Protein AF-A0A0L8AI18-F1 (afdb_monomer_lite)

Sequence (220 aa):
MKNKFSEPILQIDSVVNRNFTTLNSATKTYSNRCHHLKTTIIHTTKKLEKQIKKIICTEDISDDSLLGKWNAALFHVHLKKCWLVSNGLTKYNVILTDINANNVNDIDIIFKSTFYNQLIYDGIILDSKKAEEIIGDLIFRPTDNDRSTTAFQNQRIQDFEWWKYDFDSLKEMPIREINNRMNTTPIHIGKSKKMSDYTTSVEEMKKTVFISNLSDHHYT

Structure (mmCIF, N/CA/C/O backbone):
data_AF-A0A0L8AI18-F1
#
_entry.id   AF-A0A0L8AI18-F1
#
loop_
_atom_site.group_PDB
_atom_site.id
_atom_site.type_symbol
_atom_site.label_atom_id
_atom_site.label_alt_id
_atom_site.label_comp_id
_atom_site.label_asym_id
_atom_site.label_entity_id
_atom_site.label_seq_id
_atom_site.pdbx_PDB_ins_code
_atom_site.Cartn_x
_atom_site.Cartn_y
_atom_site.Cartn_z
_atom_site.occupancy
_atom_site.B_iso_or_equiv
_atom_site.auth_seq_id
_atom_site.auth_comp_id
_atom_site.auth_asym_id
_atom_site.auth_atom_id
_atom_site.pdbx_PDB_model_num
ATOM 1 N N . MET A 1 1 ? -14.038 -5.249 -27.792 1.00 36.53 1 MET A N 1
ATOM 2 C CA . MET A 1 1 ? -13.281 -6.506 -27.986 1.00 36.53 1 MET A CA 1
ATOM 3 C C . MET A 1 1 ? -13.254 -7.237 -26.655 1.00 36.53 1 MET A C 1
ATOM 5 O O . MET A 1 1 ? -12.730 -6.688 -25.699 1.00 36.53 1 MET A O 1
ATOM 9 N N . LYS A 1 2 ? -13.906 -8.401 -26.554 1.00 36.25 2 LYS A N 1
ATOM 10 C CA . LYS A 1 2 ? -13.928 -9.207 -25.325 1.00 36.25 2 LYS A CA 1
ATOM 11 C C . LYS A 1 2 ? -12.629 -10.011 -25.263 1.00 36.25 2 LYS A C 1
ATOM 13 O O . LYS A 1 2 ? -12.490 -10.968 -26.019 1.00 36.25 2 LYS A O 1
ATOM 18 N N . ASN A 1 3 ? -11.688 -9.614 -24.410 1.00 36.66 3 ASN A N 1
ATOM 19 C CA . ASN A 1 3 ? -10.513 -10.435 -24.133 1.00 36.66 3 ASN A CA 1
ATOM 20 C C . ASN A 1 3 ? -10.938 -11.618 -23.257 1.00 36.66 3 ASN A C 1
ATOM 22 O O . ASN A 1 3 ? -11.211 -11.470 -22.070 1.00 36.66 3 ASN A O 1
ATOM 26 N N . LYS A 1 4 ? -11.030 -12.796 -23.882 1.00 43.50 4 LYS A N 1
ATOM 27 C CA . LYS A 1 4 ? -11.000 -14.088 -23.198 1.00 43.50 4 LYS A CA 1
ATOM 28 C C . LYS A 1 4 ? -9.553 -14.344 -22.783 1.00 43.50 4 LYS A C 1
ATOM 30 O O . LYS A 1 4 ? -8.751 -14.725 -23.627 1.00 43.50 4 LYS A O 1
ATOM 35 N N . PHE A 1 5 ? -9.242 -14.175 -21.505 1.00 43.78 5 PHE A N 1
ATOM 36 C CA . PHE A 1 5 ? -8.105 -14.857 -20.897 1.00 43.78 5 PHE A CA 1
ATOM 37 C C . PHE A 1 5 ? -8.662 -15.897 -19.931 1.00 43.78 5 PHE A C 1
ATOM 39 O O . PHE A 1 5 ? -9.250 -15.576 -18.902 1.00 43.78 5 PHE A O 1
ATOM 46 N N . SER A 1 6 ? -8.562 -17.152 -20.351 1.00 43.00 6 SER A N 1
ATOM 47 C CA . SER A 1 6 ? -8.873 -18.340 -19.567 1.00 43.00 6 SER A CA 1
ATOM 48 C C . SER A 1 6 ? -7.575 -18.997 -19.094 1.00 43.00 6 SER A C 1
ATOM 50 O O . SER A 1 6 ? -6.630 -19.072 -19.875 1.00 43.00 6 SER A O 1
ATOM 52 N N . GLU A 1 7 ? -7.638 -19.537 -17.867 1.00 41.91 7 GLU A N 1
ATOM 53 C CA . GLU A 1 7 ? -6.698 -20.420 -17.130 1.00 41.91 7 GLU A CA 1
ATOM 54 C C . GLU A 1 7 ? -5.791 -19.753 -16.060 1.00 41.91 7 GLU A C 1
ATOM 56 O O . GLU A 1 7 ? -5.585 -18.544 -16.080 1.00 41.91 7 GLU A O 1
ATOM 61 N N . PRO A 1 8 ? -5.322 -20.484 -15.022 1.00 40.44 8 PRO A N 1
ATOM 62 C CA . PRO A 1 8 ? -6.089 -20.889 -13.845 1.00 40.44 8 PRO A CA 1
ATOM 63 C C . PRO A 1 8 ? -5.426 -20.342 -12.558 1.00 40.44 8 PRO A C 1
ATOM 65 O O . PRO A 1 8 ? -4.602 -21.000 -11.931 1.00 40.44 8 PRO A O 1
ATOM 68 N N . ILE A 1 9 ? -5.787 -19.127 -12.134 1.00 44.69 9 ILE A N 1
ATOM 69 C CA . ILE A 1 9 ? -5.138 -18.439 -10.991 1.00 44.69 9 ILE A CA 1
ATOM 70 C C . ILE A 1 9 ? -5.723 -18.868 -9.624 1.00 44.69 9 ILE A C 1
ATOM 72 O O . ILE A 1 9 ? -5.076 -18.751 -8.585 1.00 44.69 9 ILE A O 1
ATOM 76 N N . LEU A 1 10 ? -6.920 -19.464 -9.613 1.00 38.94 10 LEU A N 1
ATOM 77 C CA . LEU A 1 10 ? -7.672 -19.763 -8.385 1.00 38.94 10 LEU A CA 1
ATOM 78 C C . LEU A 1 10 ? -7.038 -20.832 -7.475 1.00 38.94 10 LEU A C 1
ATOM 80 O O . LEU A 1 10 ? -7.350 -20.873 -6.285 1.00 38.94 10 LEU A O 1
ATOM 84 N N . GLN A 1 11 ? -6.157 -21.702 -7.984 1.00 33.50 11 GLN A N 1
ATOM 85 C CA . GLN A 1 11 ? -5.545 -22.742 -7.145 1.00 33.50 11 GLN A CA 1
ATOM 86 C C . GLN A 1 11 ? -4.373 -22.222 -6.301 1.00 33.50 11 GLN A C 1
ATOM 88 O O . GLN A 1 11 ? -4.264 -22.619 -5.138 1.00 33.50 11 GLN A O 1
ATOM 93 N N . ILE A 1 12 ? -3.564 -21.292 -6.824 1.00 42.62 12 ILE A N 1
ATOM 94 C CA . ILE A 1 12 ? -2.377 -20.752 -6.134 1.00 42.62 12 ILE A CA 1
ATOM 95 C C . ILE A 1 12 ? -2.798 -19.925 -4.909 1.00 42.62 12 ILE A C 1
ATOM 97 O O . ILE A 1 12 ? -2.259 -20.118 -3.817 1.00 42.62 12 ILE A O 1
ATOM 101 N N . ASP A 1 13 ? -3.849 -19.111 -5.050 1.00 43.66 13 ASP A N 1
ATOM 102 C CA . ASP A 1 13 ? -4.387 -18.266 -3.974 1.00 43.66 13 ASP A CA 1
ATOM 103 C C . ASP A 1 13 ? -4.851 -19.081 -2.754 1.00 43.66 13 ASP A C 1
ATOM 105 O O . ASP A 1 13 ? -4.705 -18.650 -1.610 1.00 43.66 13 ASP A O 1
ATOM 109 N N . SER A 1 14 ? -5.363 -20.297 -2.974 1.00 43.38 14 SER A N 1
ATOM 110 C CA . SER A 1 14 ? -5.839 -21.164 -1.890 1.00 43.38 14 SER A CA 1
ATOM 111 C C . SER A 1 14 ? -4.712 -21.870 -1.127 1.00 43.38 14 SER A C 1
ATOM 113 O O . SER A 1 14 ? -4.910 -22.241 0.031 1.00 43.38 14 SER A O 1
ATOM 115 N N . VAL A 1 15 ? -3.555 -22.087 -1.762 1.00 43.94 15 VAL A N 1
ATOM 116 C CA . VAL A 1 15 ? -2.400 -22.772 -1.157 1.00 43.94 15 VAL A CA 1
ATOM 117 C C . VAL A 1 15 ? -1.517 -21.773 -0.412 1.00 43.94 15 VAL A C 1
ATOM 119 O O . VAL A 1 15 ? -1.119 -22.042 0.719 1.00 43.94 15 VAL A O 1
ATOM 122 N N . VAL A 1 16 ? -1.293 -20.583 -0.977 1.00 49.75 16 VAL A N 1
ATOM 123 C CA . VAL A 1 16 ? -0.506 -19.522 -0.327 1.00 49.75 16 VAL A CA 1
ATOM 124 C C . VAL A 1 16 ? -1.222 -18.982 0.917 1.00 49.75 16 VAL A C 1
ATOM 126 O O . VAL A 1 16 ? -0.612 -18.911 1.985 1.00 49.75 16 VAL A O 1
ATOM 129 N N . ASN A 1 17 ? -2.538 -18.725 0.839 1.00 44.66 17 ASN A N 1
ATOM 130 C CA . ASN A 1 17 ? -3.327 -18.338 2.016 1.00 44.66 17 ASN A CA 1
ATOM 131 C C . ASN A 1 17 ? -3.359 -19.440 3.087 1.00 44.66 17 ASN A C 1
ATOM 133 O O . ASN A 1 17 ? -3.324 -19.135 4.280 1.00 44.66 17 ASN A O 1
ATOM 137 N N . ARG A 1 18 ? -3.376 -20.723 2.691 1.00 41.06 18 ARG A N 1
ATOM 138 C CA . ARG A 1 18 ? -3.280 -21.845 3.639 1.00 41.06 18 ARG A CA 1
ATOM 139 C C . ARG A 1 18 ? -1.919 -21.893 4.324 1.00 41.06 18 ARG A C 1
ATOM 141 O O . ARG A 1 18 ? -1.887 -22.074 5.535 1.00 41.06 18 ARG A O 1
ATOM 148 N N . ASN A 1 19 ? -0.822 -21.664 3.610 1.00 41.91 19 ASN A N 1
ATOM 149 C CA . ASN A 1 19 ? 0.518 -21.687 4.201 1.00 41.91 19 ASN A CA 1
ATOM 150 C C . ASN A 1 19 ? 0.737 -20.537 5.201 1.00 41.91 19 ASN A C 1
ATOM 152 O O . ASN A 1 19 ? 1.233 -20.791 6.298 1.00 41.91 19 ASN A O 1
ATOM 156 N N . PHE A 1 20 ? 0.274 -19.317 4.897 1.00 42.94 20 PHE A N 1
ATOM 157 C CA . PHE A 1 20 ? 0.323 -18.190 5.846 1.00 42.94 20 PHE A CA 1
ATOM 158 C C . PHE A 1 20 ? -0.579 -18.423 7.071 1.00 42.94 20 PHE A C 1
ATOM 160 O O . PHE A 1 20 ? -0.169 -18.198 8.207 1.00 42.94 20 PHE A O 1
ATOM 167 N N . THR A 1 21 ? -1.792 -18.952 6.866 1.00 45.62 21 THR A N 1
ATOM 168 C CA . THR A 1 21 ? -2.718 -19.253 7.974 1.00 45.62 21 THR A CA 1
ATOM 169 C C . THR A 1 21 ? -2.193 -20.386 8.861 1.00 45.62 21 THR A C 1
ATOM 171 O O . THR A 1 21 ? -2.328 -20.328 10.081 1.00 45.62 21 THR A O 1
ATOM 174 N N . THR A 1 22 ? -1.552 -21.403 8.275 1.00 40.56 22 THR A N 1
ATOM 175 C CA . THR A 1 22 ? -1.020 -22.558 9.018 1.00 40.56 22 THR A CA 1
ATOM 176 C C . THR A 1 22 ? 0.208 -22.163 9.844 1.00 40.56 22 THR A C 1
ATOM 178 O O . THR A 1 22 ? 0.276 -22.531 11.016 1.00 40.56 22 THR A O 1
ATOM 181 N N . LEU A 1 23 ? 1.106 -21.326 9.302 1.00 44.28 23 LEU A N 1
ATOM 182 C CA . LEU A 1 23 ? 2.203 -20.709 10.064 1.00 44.28 23 LEU A CA 1
ATOM 183 C C . LEU A 1 23 ? 1.676 -19.870 11.243 1.00 44.28 23 LEU A C 1
ATOM 185 O O . LEU A 1 23 ? 2.171 -20.014 12.357 1.00 44.28 23 LEU A O 1
ATOM 189 N N . ASN A 1 24 ? 0.609 -19.090 11.039 1.00 42.66 24 ASN A N 1
ATOM 190 C CA . ASN A 1 24 ? 0.066 -18.202 12.076 1.00 42.66 24 ASN A CA 1
ATOM 191 C C . ASN A 1 24 ? -0.827 -18.906 13.117 1.00 42.66 24 ASN A C 1
ATOM 193 O O . ASN A 1 24 ? -0.961 -18.451 14.252 1.00 42.66 24 ASN A O 1
ATOM 197 N N . SER A 1 25 ? -1.435 -20.043 12.772 1.00 41.62 25 SER A N 1
ATOM 198 C CA . SER A 1 25 ? -2.158 -20.880 13.742 1.00 41.62 25 SER A CA 1
ATOM 199 C C . SER A 1 25 ? -1.211 -21.636 14.684 1.00 41.62 25 SER A C 1
ATOM 201 O O . SER A 1 25 ? -1.562 -21.872 15.840 1.00 41.62 25 SER A O 1
ATOM 203 N N . ALA A 1 26 ? 0.014 -21.930 14.232 1.00 34.91 26 ALA A N 1
ATOM 204 C CA . ALA A 1 26 ? 1.069 -22.514 15.056 1.00 34.91 26 ALA A CA 1
ATOM 205 C C . ALA A 1 26 ? 1.760 -21.487 15.978 1.00 34.91 26 ALA A C 1
ATOM 207 O O . ALA A 1 26 ? 2.325 -21.875 16.999 1.00 34.91 26 ALA A O 1
ATOM 208 N N . THR A 1 27 ? 1.682 -20.182 15.687 1.00 40.41 27 THR A N 1
ATOM 209 C CA . THR A 1 27 ? 2.312 -19.128 16.507 1.00 40.41 27 THR A CA 1
ATOM 210 C C . THR A 1 27 ? 1.446 -18.600 17.651 1.00 40.41 27 THR A C 1
ATOM 212 O O . THR A 1 27 ? 1.938 -17.829 18.471 1.00 40.41 27 THR A O 1
ATOM 215 N N . LYS A 1 28 ? 0.209 -19.089 17.832 1.00 34.69 28 LYS A N 1
ATOM 216 C CA . LYS A 1 28 ? -0.628 -18.749 19.005 1.00 34.69 28 LYS A CA 1
ATOM 217 C C . LYS A 1 28 ? -0.125 -19.312 20.348 1.00 34.69 28 LYS A C 1
ATOM 219 O O . LYS A 1 28 ? -0.798 -19.149 21.362 1.00 34.69 28 LYS A O 1
ATOM 224 N N . THR A 1 29 ? 1.064 -19.923 20.371 1.00 38.28 29 THR A N 1
ATOM 225 C CA . THR A 1 29 ? 1.718 -20.425 21.589 1.00 38.28 29 THR A CA 1
ATOM 226 C C . THR A 1 29 ? 3.218 -20.097 21.614 1.00 38.28 29 THR A C 1
ATOM 228 O O . THR A 1 29 ? 4.046 -20.994 21.535 1.00 38.28 29 THR A O 1
ATOM 231 N N . TYR A 1 30 ? 3.605 -18.827 21.747 1.00 38.00 30 TYR A N 1
ATOM 232 C CA . TYR A 1 30 ? 4.989 -18.456 22.091 1.00 38.00 30 TYR A CA 1
ATOM 233 C C . TYR A 1 30 ? 4.951 -17.295 23.096 1.00 38.00 30 TYR A C 1
ATOM 235 O O . TYR A 1 30 ? 4.371 -16.257 22.818 1.00 38.00 30 TYR A O 1
ATOM 243 N N . SER A 1 31 ? 5.309 -17.490 24.369 1.00 36.75 31 SER A N 1
ATOM 244 C CA . SER A 1 31 ? 6.635 -17.831 24.912 1.00 36.75 31 SER A CA 1
ATOM 245 C C . SER A 1 31 ? 7.635 -16.696 24.702 1.00 36.75 31 SER A C 1
ATOM 247 O O . SER A 1 31 ? 8.089 -16.446 23.591 1.00 36.75 31 SER A O 1
ATOM 249 N N . ASN A 1 32 ? 7.973 -16.050 25.820 1.00 34.62 32 ASN A N 1
ATOM 250 C CA . ASN A 1 32 ? 9.021 -15.051 25.995 1.00 34.62 32 ASN A CA 1
ATOM 251 C C . ASN A 1 32 ? 10.348 -15.486 25.346 1.00 34.62 32 ASN A C 1
ATOM 253 O O . ASN A 1 32 ? 11.156 -16.176 25.971 1.00 34.62 32 ASN A O 1
ATOM 257 N N . ARG A 1 33 ? 10.611 -15.039 24.117 1.00 33.97 33 ARG A N 1
ATOM 258 C CA . ARG A 1 33 ? 11.972 -14.885 23.595 1.00 33.97 33 ARG A CA 1
ATOM 259 C C . ARG A 1 33 ? 12.081 -13.521 22.934 1.00 33.97 33 ARG A C 1
ATOM 261 O O . ARG A 1 33 ? 11.466 -13.279 21.903 1.00 33.97 33 ARG A O 1
ATOM 268 N N . CYS A 1 34 ? 12.874 -12.649 23.550 1.00 31.58 34 CYS A N 1
ATOM 269 C CA . CYS A 1 34 ? 13.297 -11.370 22.998 1.00 31.58 34 CYS A CA 1
ATOM 270 C C . CYS A 1 34 ? 14.184 -11.596 21.764 1.00 31.58 34 CYS A C 1
ATOM 272 O O . CYS A 1 34 ? 15.408 -11.563 21.858 1.00 31.58 34 CYS A O 1
ATOM 274 N N . HIS A 1 35 ? 13.576 -11.820 20.606 1.00 39.25 35 HIS A N 1
ATOM 275 C CA . HIS A 1 35 ? 14.105 -11.239 19.379 1.00 39.25 35 HIS A CA 1
ATOM 276 C C . HIS A 1 35 ? 13.405 -9.887 19.246 1.00 39.25 35 HIS A C 1
ATOM 278 O O . HIS A 1 35 ? 12.186 -9.826 19.381 1.00 39.25 35 HIS A O 1
ATOM 284 N N . HIS A 1 36 ? 14.157 -8.798 19.087 1.00 49.31 36 HIS A N 1
ATOM 285 C CA . HIS A 1 36 ? 13.580 -7.491 18.766 1.00 49.31 36 HIS A CA 1
ATOM 286 C C . HIS A 1 36 ? 12.927 -7.636 17.384 1.00 49.31 36 HIS A C 1
ATOM 288 O O . HIS A 1 36 ? 13.611 -7.590 16.362 1.00 49.31 36 HIS A O 1
ATOM 294 N N . LEU A 1 37 ? 11.636 -7.968 17.348 1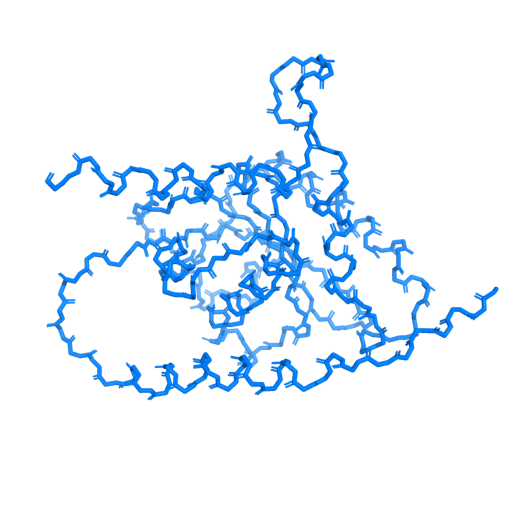.00 60.53 37 LEU A N 1
ATOM 295 C CA . LEU A 1 37 ? 10.886 -8.024 16.103 1.00 60.53 37 LEU A CA 1
ATOM 296 C C . LEU A 1 37 ? 10.788 -6.585 15.602 1.00 60.53 37 LEU A C 1
ATOM 298 O O . LEU A 1 37 ? 10.373 -5.688 16.337 1.00 60.53 37 LEU A O 1
ATOM 302 N N . LYS A 1 38 ? 11.255 -6.358 14.371 1.00 82.06 38 LYS A N 1
ATOM 303 C CA . LYS A 1 38 ? 11.171 -5.047 13.722 1.00 82.06 38 LYS A CA 1
ATOM 304 C C . LYS A 1 38 ? 9.716 -4.597 13.707 1.00 82.06 38 LYS A C 1
ATOM 306 O O . LYS A 1 38 ? 8.805 -5.419 13.713 1.00 82.06 38 LYS A O 1
ATOM 311 N N . THR A 1 39 ? 9.500 -3.293 13.701 1.00 88.44 39 THR A N 1
ATOM 312 C CA . THR A 1 39 ? 8.157 -2.722 13.744 1.00 88.44 39 THR A CA 1
ATOM 313 C C . THR A 1 39 ? 7.976 -1.758 12.584 1.00 88.44 39 THR A C 1
ATOM 315 O O . THR A 1 39 ? 8.795 -0.861 12.402 1.00 88.44 39 THR A O 1
ATOM 318 N N . THR A 1 40 ? 6.891 -1.919 11.827 1.00 92.50 40 THR A N 1
ATOM 319 C CA . THR A 1 40 ? 6.467 -0.991 10.777 1.00 92.50 40 THR A CA 1
ATOM 320 C C . THR A 1 40 ? 5.337 -0.101 11.257 1.00 92.50 40 THR A C 1
ATOM 322 O O . THR A 1 40 ? 4.249 -0.557 11.618 1.00 92.50 40 THR A O 1
ATOM 325 N N . ILE A 1 41 ? 5.581 1.208 11.189 1.00 94.56 41 ILE A N 1
ATOM 326 C CA . ILE A 1 41 ? 4.581 2.220 11.511 1.00 94.56 41 ILE A CA 1
ATOM 327 C C . ILE A 1 41 ? 3.748 2.556 10.270 1.00 94.56 41 ILE A C 1
ATOM 329 O O . ILE A 1 41 ? 4.264 2.992 9.236 1.00 94.56 41 ILE A O 1
ATOM 333 N N . ILE A 1 42 ? 2.427 2.421 10.407 1.00 96.12 42 ILE A N 1
ATOM 334 C CA . ILE A 1 42 ? 1.442 2.854 9.414 1.00 96.12 42 ILE A CA 1
ATOM 335 C C . ILE A 1 42 ? 0.659 4.045 9.975 1.00 96.12 42 ILE A C 1
ATOM 337 O O . ILE A 1 42 ? -0.223 3.903 10.825 1.00 96.12 42 ILE A O 1
ATOM 341 N N . HIS A 1 43 ? 0.938 5.242 9.465 1.00 96.69 43 HIS A N 1
ATOM 342 C CA . HIS A 1 43 ? 0.159 6.436 9.779 1.00 96.69 43 HIS A CA 1
ATOM 343 C C . HIS A 1 43 ? -1.176 6.427 9.055 1.00 96.69 43 HIS A C 1
ATOM 345 O O . HIS A 1 43 ? -1.280 6.078 7.884 1.00 96.69 43 HIS A O 1
ATOM 351 N N . THR A 1 44 ? -2.227 6.854 9.733 1.00 97.06 44 THR A N 1
ATOM 352 C CA . THR A 1 44 ? -3.580 6.792 9.179 1.00 97.06 44 THR A CA 1
ATOM 353 C C . THR A 1 44 ? -4.071 8.180 8.804 1.00 97.06 44 THR A C 1
ATOM 355 O O . THR A 1 44 ? -3.781 9.170 9.468 1.00 97.06 44 THR A O 1
ATOM 358 N N . THR A 1 45 ? -4.865 8.295 7.742 1.00 96.75 45 THR A N 1
ATOM 359 C CA . THR A 1 45 ? -5.636 9.531 7.530 1.00 96.75 45 THR A CA 1
ATOM 360 C C . THR A 1 45 ? -6.641 9.726 8.670 1.00 96.75 45 THR A C 1
ATOM 362 O O . THR A 1 45 ? -7.208 8.754 9.168 1.00 96.75 45 THR A O 1
ATOM 365 N N . LYS A 1 46 ? -6.999 10.978 9.001 1.00 95.44 46 LYS A N 1
ATOM 366 C CA . LYS A 1 46 ? -8.044 11.277 10.013 1.00 95.44 46 LYS A CA 1
ATOM 367 C C . LYS A 1 46 ? -9.364 10.537 9.767 1.00 95.44 46 LYS A C 1
ATOM 369 O O . LYS A 1 46 ? -10.115 10.251 10.697 1.00 95.44 46 LYS A O 1
ATOM 374 N N . LYS A 1 47 ? -9.690 10.276 8.496 1.00 94.50 47 LYS A N 1
ATOM 375 C CA . LYS A 1 47 ? -10.895 9.541 8.097 1.00 94.50 47 LYS A CA 1
ATOM 376 C C . LYS A 1 47 ? -10.809 8.069 8.506 1.00 94.50 47 LYS A C 1
ATOM 378 O O . LYS A 1 47 ? -11.794 7.538 9.013 1.00 94.50 47 LYS A O 1
ATOM 383 N N . LEU A 1 48 ? -9.656 7.439 8.287 1.00 95.94 48 LEU A N 1
ATOM 384 C CA . LEU A 1 48 ? -9.408 6.055 8.674 1.00 95.94 48 LEU A CA 1
ATOM 385 C C . LEU A 1 48 ? -9.274 5.919 10.196 1.00 95.94 48 LEU A C 1
ATOM 387 O O . LEU A 1 48 ? -9.960 5.086 10.780 1.00 95.94 48 LEU A O 1
ATOM 391 N N . GLU A 1 49 ? -8.498 6.794 10.838 1.00 95.38 49 GLU A N 1
ATOM 392 C CA . GLU A 1 49 ? -8.273 6.828 12.292 1.00 95.38 49 GLU A CA 1
ATOM 393 C C . GLU A 1 49 ? -9.590 6.750 13.082 1.00 95.38 49 GLU A C 1
ATOM 395 O O . GLU A 1 49 ? -9.745 5.944 13.998 1.00 95.38 49 GLU A O 1
ATOM 400 N N . LYS A 1 50 ? -10.607 7.515 12.656 1.00 94.62 50 LYS A N 1
ATOM 401 C CA . LYS A 1 50 ? -11.945 7.502 13.270 1.00 94.62 50 LYS A CA 1
ATOM 402 C C . LYS A 1 50 ? -12.624 6.130 13.261 1.00 94.62 50 LYS A C 1
ATOM 404 O O . LYS A 1 50 ? -13.454 5.889 14.136 1.00 94.62 50 LYS A O 1
ATOM 409 N N . GLN A 1 51 ? -12.322 5.271 12.290 1.00 93.31 51 GLN A N 1
ATOM 410 C CA . GLN A 1 51 ? -12.916 3.937 12.165 1.00 93.31 51 GLN A CA 1
ATOM 411 C C . GLN A 1 51 ? -12.154 2.867 12.944 1.00 93.31 51 GLN A C 1
ATOM 413 O O . GLN A 1 51 ? -12.768 1.895 13.376 1.00 93.31 51 GLN A O 1
ATOM 418 N N . ILE A 1 52 ? -10.849 3.054 13.141 1.00 94.00 52 ILE A N 1
ATOM 419 C CA . ILE A 1 52 ? -9.965 2.050 13.745 1.00 94.00 52 ILE A CA 1
ATOM 420 C C . ILE A 1 52 ? -9.358 2.500 15.073 1.00 94.00 52 ILE A C 1
ATOM 422 O O . ILE A 1 52 ? -8.348 1.960 15.502 1.00 94.00 52 ILE A O 1
ATOM 426 N N . LYS A 1 53 ? -10.000 3.450 15.767 1.00 93.06 53 LYS A N 1
ATOM 427 C CA . LYS A 1 53 ? -9.526 4.038 17.036 1.00 93.06 53 LYS A CA 1
ATOM 428 C C . LYS A 1 53 ? -9.004 3.028 18.062 1.00 93.06 53 LYS A C 1
ATOM 430 O O . LYS A 1 53 ? -8.116 3.363 18.826 1.00 93.06 53 LYS A O 1
ATOM 435 N N . LYS A 1 54 ? -9.567 1.815 18.091 1.00 92.00 54 LYS A N 1
ATOM 436 C CA . LYS A 1 54 ? -9.194 0.752 19.038 1.00 92.00 54 LYS A CA 1
ATOM 437 C C . LYS A 1 54 ? -7.778 0.204 18.834 1.00 92.00 54 LYS A C 1
ATOM 439 O O . LYS A 1 54 ? -7.225 -0.325 19.785 1.00 92.00 54 LYS A O 1
ATOM 444 N N . ILE A 1 55 ? -7.234 0.299 17.620 1.00 92.69 55 ILE A N 1
ATOM 445 C CA . ILE A 1 55 ? -5.904 -0.224 17.265 1.00 92.69 55 ILE A CA 1
ATOM 446 C C . ILE A 1 55 ? -4.886 0.895 16.997 1.00 92.69 55 ILE A C 1
ATOM 448 O O . ILE A 1 55 ? -3.769 0.618 16.575 1.00 92.69 55 ILE A O 1
ATOM 452 N N . ILE A 1 56 ? -5.267 2.162 17.211 1.00 93.94 56 ILE A N 1
ATOM 453 C CA . ILE A 1 56 ? -4.352 3.300 17.091 1.00 93.94 56 ILE A CA 1
ATOM 454 C C . ILE A 1 56 ? -3.479 3.367 18.345 1.00 93.94 56 ILE A C 1
ATOM 456 O O . ILE A 1 56 ? -3.990 3.528 19.452 1.00 93.94 56 ILE A O 1
ATOM 460 N N . CYS A 1 57 ? -2.166 3.303 18.155 1.00 92.44 57 CYS A N 1
ATOM 461 C CA . CYS A 1 57 ? -1.166 3.497 19.191 1.00 92.44 57 CYS A CA 1
ATOM 462 C C . CYS A 1 57 ? -0.701 4.962 19.220 1.00 92.44 57 CYS A C 1
ATOM 464 O O . CYS A 1 57 ? -0.320 5.537 18.196 1.00 92.44 57 CYS A O 1
ATOM 466 N N . THR A 1 58 ? -0.729 5.576 20.403 1.00 89.75 58 THR A N 1
ATOM 467 C CA . THR A 1 58 ? -0.248 6.951 20.625 1.00 89.75 58 THR A CA 1
ATOM 468 C C . THR A 1 58 ? 1.111 7.009 21.307 1.00 89.75 58 THR A C 1
ATOM 470 O O . THR A 1 58 ? 1.710 8.078 21.336 1.00 89.75 58 THR A O 1
ATOM 473 N N . GLU A 1 59 ? 1.601 5.890 21.833 1.00 86.56 59 GLU A N 1
ATOM 474 C CA . GLU A 1 59 ? 2.912 5.808 22.476 1.00 86.56 59 GLU A CA 1
ATOM 475 C C . GLU A 1 59 ? 4.031 6.062 21.462 1.00 86.56 59 GLU A C 1
ATOM 477 O O . GLU A 1 59 ? 3.894 5.766 20.269 1.00 86.56 59 GLU A O 1
ATOM 482 N N . ASP A 1 60 ? 5.125 6.659 21.931 1.00 76.56 60 ASP A N 1
ATOM 483 C CA . ASP A 1 60 ? 6.304 6.910 21.110 1.00 76.56 60 ASP A CA 1
ATOM 484 C C . ASP A 1 60 ? 7.149 5.643 21.023 1.00 76.56 60 ASP A C 1
ATOM 486 O O . ASP A 1 60 ? 7.931 5.319 21.911 1.00 76.56 60 ASP A O 1
ATOM 490 N N . ILE A 1 61 ? 6.944 4.924 19.924 1.00 78.56 61 ILE A N 1
ATOM 491 C CA . ILE A 1 61 ? 7.666 3.707 19.557 1.00 78.56 61 ILE A CA 1
ATOM 492 C C . ILE A 1 61 ? 8.603 4.063 18.401 1.00 78.56 61 ILE A C 1
ATOM 494 O O . ILE A 1 61 ? 8.203 4.809 17.498 1.00 78.56 61 ILE A O 1
ATOM 498 N N . SER A 1 62 ? 9.850 3.582 18.444 1.00 75.69 62 SER A N 1
ATOM 499 C CA . SER A 1 62 ? 10.797 3.798 17.349 1.00 75.69 62 SER A CA 1
ATOM 500 C C . SER A 1 62 ? 10.351 3.036 16.102 1.00 75.69 62 SER A C 1
ATOM 502 O O . SER A 1 62 ? 9.884 1.900 16.176 1.00 75.69 62 SER A O 1
ATOM 504 N N . ASP A 1 63 ? 10.451 3.697 14.950 1.00 74.94 63 ASP A N 1
ATOM 505 C CA . ASP A 1 63 ? 10.289 3.040 13.657 1.00 74.94 63 ASP A CA 1
ATOM 506 C C . ASP A 1 63 ? 11.594 2.317 13.327 1.00 74.94 63 ASP A C 1
ATOM 508 O O . ASP A 1 63 ? 12.593 2.954 12.987 1.00 74.94 63 ASP A O 1
ATOM 512 N N . ASP A 1 64 ? 11.564 0.994 13.434 1.00 78.44 64 ASP A N 1
ATOM 513 C CA . ASP A 1 64 ? 12.690 0.122 13.105 1.00 78.44 64 ASP A CA 1
ATOM 514 C C . ASP A 1 64 ? 12.468 -0.569 11.740 1.00 78.44 64 ASP A C 1
ATOM 516 O O . ASP A 1 64 ? 13.108 -1.580 11.423 1.00 78.44 64 ASP A O 1
ATOM 520 N N . SER A 1 65 ? 11.533 -0.063 10.921 1.00 80.31 65 SER A N 1
ATOM 521 C CA . SER A 1 65 ? 11.199 -0.684 9.640 1.00 80.31 65 SER A CA 1
ATOM 522 C C . SER A 1 65 ? 12.246 -0.425 8.566 1.00 80.31 65 SER A C 1
ATOM 524 O O . SER A 1 65 ? 12.707 0.693 8.327 1.00 80.31 65 SER A O 1
ATOM 526 N N . LEU A 1 66 ? 12.571 -1.485 7.826 1.00 84.62 66 LEU A N 1
ATOM 527 C CA . LEU A 1 66 ? 13.505 -1.413 6.701 1.00 84.62 66 LEU A CA 1
ATOM 528 C C . LEU A 1 66 ? 12.932 -0.650 5.501 1.00 84.62 66 LEU A C 1
ATOM 530 O O . LEU A 1 66 ? 13.683 -0.090 4.704 1.00 84.62 66 LEU A O 1
ATOM 534 N N . LEU A 1 67 ? 11.605 -0.631 5.361 1.00 87.31 67 LEU A N 1
ATOM 535 C CA . LEU A 1 67 ? 10.921 0.071 4.272 1.00 87.31 67 LEU A CA 1
ATOM 536 C C . LEU A 1 67 ? 10.559 1.515 4.644 1.00 87.31 67 LEU A C 1
ATOM 538 O O . LEU A 1 67 ? 10.049 2.254 3.799 1.00 87.31 67 LEU A O 1
ATOM 542 N N . GLY A 1 68 ? 10.836 1.923 5.883 1.00 87.44 68 GLY A N 1
ATOM 543 C CA . GLY A 1 68 ? 10.459 3.214 6.428 1.00 87.44 68 GLY A CA 1
ATOM 544 C C . GLY A 1 68 ? 8.946 3.404 6.523 1.00 87.44 68 GLY A C 1
ATOM 545 O O . GLY A 1 68 ? 8.148 2.474 6.421 1.00 87.44 68 GLY A O 1
ATOM 546 N N . LYS A 1 69 ? 8.553 4.667 6.669 1.00 90.06 69 LYS A N 1
ATOM 547 C CA . LYS A 1 69 ? 7.183 5.088 6.960 1.00 90.06 69 LYS A CA 1
ATOM 548 C C . LYS A 1 69 ? 6.145 4.629 5.929 1.00 90.06 69 LYS A C 1
ATOM 550 O O . LYS A 1 69 ? 6.344 4.792 4.722 1.00 90.06 69 LYS A O 1
ATOM 555 N N . TRP A 1 70 ? 4.972 4.220 6.405 1.00 96.25 70 TRP A N 1
ATOM 556 C CA . TRP A 1 70 ? 3.787 3.954 5.584 1.00 96.25 70 TRP A CA 1
ATOM 557 C C . TRP A 1 70 ? 2.605 4.842 5.968 1.00 96.25 70 TRP A C 1
ATOM 559 O O . TRP A 1 70 ? 2.469 5.261 7.117 1.00 96.25 70 TRP A O 1
ATOM 569 N N . ASN A 1 71 ? 1.703 5.077 5.014 1.00 97.38 71 ASN A N 1
ATOM 570 C CA . ASN A 1 71 ? 0.470 5.827 5.229 1.00 97.38 71 ASN A CA 1
ATOM 571 C C . ASN A 1 71 ? -0.739 5.043 4.698 1.00 97.38 71 ASN A C 1
ATOM 573 O O . ASN A 1 71 ? -0.681 4.481 3.610 1.00 97.38 71 ASN A O 1
ATOM 577 N N . ALA A 1 72 ? -1.864 5.048 5.411 1.00 98.00 72 ALA A N 1
ATOM 578 C CA . ALA A 1 72 ? -3.098 4.364 5.034 1.00 98.00 72 ALA A CA 1
ATOM 579 C C . ALA A 1 72 ? -4.288 5.329 4.904 1.00 98.00 72 ALA A C 1
ATOM 581 O O . ALA A 1 72 ? -4.607 6.111 5.811 1.00 98.00 72 ALA A O 1
ATOM 582 N N . ALA A 1 73 ? -5.000 5.227 3.782 1.00 97.94 73 ALA A N 1
ATOM 583 C CA . ALA A 1 73 ? -6.173 6.031 3.459 1.00 97.94 73 ALA A CA 1
ATOM 584 C C . ALA A 1 73 ? -7.414 5.163 3.217 1.00 97.94 73 ALA A C 1
ATOM 586 O O . ALA A 1 73 ? -7.349 4.129 2.557 1.00 97.94 73 ALA A O 1
ATOM 587 N N . LEU A 1 74 ? -8.568 5.615 3.722 1.00 97.12 74 LEU A N 1
ATOM 588 C CA . LEU A 1 74 ? -9.856 4.942 3.536 1.00 97.12 74 LEU A CA 1
ATOM 589 C C . LEU A 1 74 ? -10.606 5.470 2.303 1.00 97.12 74 LEU A C 1
ATOM 591 O O . LEU A 1 74 ? -11.047 6.632 2.278 1.00 97.12 74 LEU A O 1
ATOM 595 N N . PHE A 1 75 ? -10.907 4.573 1.370 1.00 96.62 75 PHE A N 1
ATOM 596 C CA . PHE A 1 75 ? -11.782 4.814 0.221 1.00 96.62 75 PHE A CA 1
ATOM 597 C C . PHE A 1 75 ? -12.896 3.757 0.136 1.00 96.62 75 PHE A C 1
ATOM 599 O O . PHE A 1 75 ? -12.973 2.864 0.982 1.00 96.62 75 PHE A O 1
ATOM 606 N N . HIS A 1 76 ? -13.830 3.917 -0.806 1.00 94.75 76 HIS A N 1
ATOM 607 C CA . HIS A 1 76 ? -14.961 2.998 -0.955 1.00 94.75 76 HIS A CA 1
ATOM 608 C C . HIS A 1 76 ? -15.116 2.541 -2.398 1.00 94.75 76 HIS A C 1
ATOM 610 O O . HIS A 1 76 ? -14.996 3.343 -3.317 1.00 94.75 76 HIS A O 1
ATOM 616 N N . VAL A 1 77 ? -15.464 1.270 -2.569 1.00 93.75 77 VAL A N 1
ATOM 617 C CA . VAL A 1 77 ? -15.698 0.638 -3.868 1.00 93.75 77 VAL A CA 1
ATOM 618 C C . VAL A 1 77 ? -16.994 -0.153 -3.765 1.00 93.75 77 VAL A C 1
ATOM 620 O O . VAL A 1 77 ? -17.091 -1.052 -2.935 1.00 93.75 77 VAL A O 1
ATOM 623 N N . HIS A 1 78 ? -18.023 0.226 -4.529 1.00 91.00 78 HIS A N 1
ATOM 624 C CA . HIS A 1 78 ? -19.379 -0.344 -4.425 1.00 91.00 78 HIS A CA 1
ATOM 625 C C . HIS A 1 78 ? -19.858 -0.501 -2.963 1.00 91.00 78 HIS A C 1
ATOM 627 O O . HIS A 1 78 ? -20.247 -1.583 -2.529 1.00 91.00 78 HIS A O 1
ATOM 633 N N . LEU A 1 79 ? -19.770 0.584 -2.176 1.00 91.19 79 LEU A N 1
ATOM 634 C CA . LEU A 1 79 ? -20.112 0.654 -0.739 1.00 91.19 79 LEU A CA 1
ATOM 635 C C . LEU A 1 79 ? -19.232 -0.186 0.205 1.00 91.19 79 LEU A C 1
ATOM 637 O O . LEU A 1 79 ? -19.386 -0.092 1.425 1.00 91.19 79 LEU A O 1
ATOM 641 N N . LYS A 1 80 ? -18.282 -0.964 -0.313 1.00 94.50 80 LYS A N 1
ATOM 642 C CA . LYS A 1 80 ? -17.294 -1.671 0.502 1.00 94.50 80 LYS A CA 1
ATOM 643 C C . LYS A 1 80 ? -16.146 -0.747 0.861 1.00 94.50 80 LYS A C 1
ATOM 645 O O . LYS A 1 80 ? -15.738 0.093 0.064 1.00 94.50 80 LYS A O 1
ATOM 650 N N . LYS A 1 81 ? -15.637 -0.893 2.080 1.00 95.88 81 LYS A N 1
ATOM 651 C CA . LYS A 1 81 ? -14.507 -0.114 2.586 1.00 95.88 81 LYS A CA 1
ATOM 652 C C . LYS A 1 81 ? -13.209 -0.738 2.096 1.00 95.88 81 LYS A C 1
ATOM 654 O O . LYS A 1 81 ? -12.982 -1.925 2.312 1.00 95.88 81 LYS A O 1
ATOM 659 N N . CYS A 1 82 ? -12.358 0.072 1.488 1.00 97.12 82 CYS A N 1
ATOM 660 C CA . CYS A 1 82 ? -11.047 -0.342 1.014 1.00 97.12 82 CYS A CA 1
ATOM 661 C C . CYS A 1 82 ? -9.981 0.594 1.576 1.00 97.12 82 CYS A C 1
ATOM 663 O O . CYS A 1 82 ? -10.247 1.773 1.839 1.00 97.12 82 CYS A O 1
ATOM 665 N N . TRP A 1 83 ? -8.788 0.064 1.811 1.00 97.94 83 TRP A N 1
ATOM 666 C CA . TRP A 1 83 ? -7.655 0.844 2.288 1.00 97.94 83 TRP A CA 1
ATOM 667 C C . TRP A 1 83 ? -6.594 0.888 1.205 1.00 97.94 83 TRP A C 1
ATOM 669 O O . TRP A 1 83 ? -6.240 -0.143 0.640 1.00 97.94 83 TRP A O 1
ATOM 679 N N . LEU A 1 84 ? -6.097 2.087 0.924 1.00 98.38 84 LEU A N 1
ATOM 680 C CA . LEU A 1 84 ? -4.885 2.278 0.147 1.00 98.38 84 LEU A CA 1
ATOM 681 C C . LEU A 1 84 ? -3.754 2.502 1.144 1.00 98.38 84 LEU A C 1
ATOM 683 O O . LEU A 1 84 ? -3.762 3.508 1.855 1.00 98.38 84 LEU A O 1
ATOM 687 N N . VAL A 1 85 ? -2.821 1.562 1.216 1.00 98.19 85 VAL A N 1
ATOM 688 C CA . VAL A 1 85 ? -1.634 1.659 2.066 1.00 98.19 85 VAL A CA 1
ATOM 689 C C . VAL A 1 85 ? -0.441 1.939 1.162 1.00 98.19 85 VAL A C 1
ATOM 691 O O . VAL A 1 85 ? -0.157 1.160 0.256 1.00 98.19 85 VAL A O 1
ATOM 694 N N . SER A 1 86 ? 0.225 3.070 1.371 1.00 97.94 86 SER A N 1
ATOM 695 C CA . SER A 1 86 ? 1.300 3.557 0.509 1.00 97.94 86 SER A CA 1
ATOM 696 C C . SER A 1 86 ? 2.579 3.742 1.309 1.00 97.94 86 SER A C 1
ATOM 698 O O . SER A 1 86 ? 2.569 4.373 2.367 1.00 97.94 86 SER A O 1
ATOM 700 N N . ASN A 1 87 ? 3.688 3.230 0.790 1.00 96.31 87 ASN A N 1
ATOM 701 C CA . ASN A 1 87 ? 5.000 3.429 1.382 1.00 96.31 87 ASN A CA 1
ATOM 702 C C . ASN A 1 87 ? 5.512 4.847 1.077 1.00 96.31 87 ASN A C 1
ATOM 704 O O . ASN A 1 87 ? 5.483 5.307 -0.066 1.00 96.31 87 ASN A O 1
ATOM 708 N N . GLY A 1 88 ? 5.984 5.557 2.097 1.00 93.06 88 GLY A N 1
ATOM 709 C CA . GLY A 1 88 ? 6.415 6.948 1.988 1.00 93.06 88 GLY A CA 1
ATOM 710 C C . GLY A 1 88 ? 7.672 7.130 1.135 1.00 93.06 88 GLY A C 1
ATOM 711 O O . GLY A 1 88 ? 7.763 8.135 0.422 1.00 93.06 88 GLY A O 1
ATOM 712 N N . LEU A 1 89 ? 8.589 6.156 1.177 1.00 92.06 89 LEU A N 1
ATOM 713 C CA . LEU A 1 89 ? 9.883 6.178 0.489 1.00 92.06 89 LEU A CA 1
ATOM 714 C C . LEU A 1 89 ? 9.756 5.799 -0.994 1.00 92.06 89 LEU A C 1
ATOM 716 O O . LEU A 1 89 ? 10.148 6.562 -1.870 1.00 92.06 89 LEU A O 1
ATOM 720 N N . THR A 1 90 ? 9.170 4.637 -1.271 1.00 95.38 90 THR A N 1
ATOM 721 C CA . THR A 1 90 ? 9.097 4.021 -2.612 1.00 95.38 90 THR A CA 1
ATOM 722 C C . THR A 1 90 ? 7.819 4.379 -3.371 1.00 95.38 90 THR A C 1
ATOM 724 O O . THR A 1 90 ? 7.689 4.089 -4.560 1.00 95.38 90 THR A O 1
ATOM 727 N N . LYS A 1 91 ? 6.837 4.982 -2.685 1.00 96.44 91 LYS A N 1
ATOM 728 C CA . LYS A 1 91 ? 5.476 5.234 -3.192 1.00 96.44 91 LYS A CA 1
ATOM 729 C C . LYS A 1 91 ? 4.711 3.971 -3.603 1.00 96.44 91 LYS A C 1
ATOM 731 O O . LYS A 1 91 ? 3.681 4.073 -4.266 1.00 96.44 91 LYS A O 1
ATOM 736 N N . TYR A 1 92 ? 5.193 2.800 -3.194 1.00 97.81 92 TYR A N 1
ATOM 737 C CA . TYR A 1 92 ? 4.568 1.509 -3.452 1.00 97.81 92 TYR A CA 1
ATOM 738 C C . TYR A 1 92 ? 3.225 1.382 -2.741 1.00 97.81 92 TYR A C 1
ATOM 740 O O . TYR A 1 92 ? 3.095 1.802 -1.592 1.00 97.81 92 TYR A O 1
ATOM 748 N N . ASN A 1 93 ? 2.235 0.818 -3.427 1.00 98.44 93 ASN A N 1
ATOM 749 C CA . ASN A 1 93 ? 0.849 0.756 -2.987 1.00 98.44 93 ASN A CA 1
ATOM 750 C C . ASN A 1 93 ? 0.402 -0.685 -2.744 1.00 98.44 93 ASN A C 1
ATOM 752 O O . ASN A 1 93 ? 0.741 -1.616 -3.479 1.00 98.44 93 ASN A O 1
ATOM 756 N N . VAL A 1 94 ? -0.416 -0.839 -1.710 1.00 98.25 94 VAL A N 1
ATOM 757 C CA . VAL A 1 94 ? -1.116 -2.068 -1.353 1.00 98.25 94 VAL A CA 1
ATOM 758 C C . VAL A 1 94 ? -2.584 -1.720 -1.151 1.00 98.25 94 VAL A C 1
ATOM 760 O O . VAL A 1 94 ? -2.916 -0.816 -0.380 1.00 98.25 94 VAL A O 1
ATOM 763 N N . ILE A 1 95 ? -3.469 -2.429 -1.850 1.00 98.38 95 ILE A N 1
ATOM 764 C CA . ILE A 1 95 ? -4.916 -2.232 -1.744 1.00 98.38 95 ILE A CA 1
ATOM 765 C C . ILE A 1 95 ? -5.510 -3.347 -0.888 1.00 98.38 95 ILE A C 1
ATOM 767 O O . ILE A 1 95 ? -5.513 -4.505 -1.295 1.00 98.38 95 ILE A O 1
ATOM 771 N N . LEU A 1 96 ? -6.064 -2.988 0.271 1.00 97.88 96 LEU A N 1
ATOM 772 C CA . LEU A 1 96 ? -6.828 -3.906 1.116 1.00 97.88 96 LEU A CA 1
ATOM 773 C C . LEU A 1 96 ? -8.319 -3.728 0.821 1.00 97.88 96 LEU A C 1
ATOM 775 O O . LEU A 1 96 ? -8.838 -2.612 0.898 1.00 97.88 96 LEU A O 1
ATOM 779 N N . THR A 1 97 ? -9.021 -4.806 0.487 1.00 96.44 97 THR A N 1
ATOM 780 C CA . THR A 1 97 ? -10.418 -4.752 0.029 1.00 96.44 97 THR A CA 1
ATOM 781 C C . THR A 1 97 ? -11.406 -5.304 1.047 1.00 96.44 97 THR A C 1
ATOM 783 O O . THR A 1 97 ? -11.100 -6.259 1.750 1.00 96.44 97 THR A O 1
ATOM 786 N N . ASP A 1 98 ? -12.619 -4.745 1.059 1.00 95.31 98 ASP A N 1
ATOM 787 C CA . ASP A 1 98 ? -13.755 -5.178 1.893 1.00 95.31 98 ASP A CA 1
ATOM 788 C C . ASP A 1 98 ? -13.450 -5.258 3.403 1.00 95.31 98 ASP A C 1
ATOM 790 O O . ASP A 1 98 ? -13.918 -6.147 4.115 1.00 95.31 98 ASP A O 1
ATOM 794 N N . ILE A 1 99 ? -12.683 -4.287 3.911 1.00 95.56 99 ILE A N 1
ATOM 795 C CA . ILE A 1 99 ? -12.297 -4.209 5.323 1.00 95.56 99 ILE A CA 1
ATOM 796 C C . ILE A 1 99 ? -13.478 -3.721 6.162 1.00 95.56 99 ILE A C 1
ATOM 798 O O . ILE A 1 99 ? -13.790 -2.527 6.230 1.00 95.56 99 ILE A O 1
ATOM 802 N N . ASN A 1 100 ? -14.145 -4.657 6.828 1.00 90.69 100 ASN A N 1
ATOM 803 C CA . ASN A 1 100 ? -15.212 -4.366 7.782 1.00 90.69 100 ASN A CA 1
ATOM 804 C C . ASN A 1 100 ? -14.696 -4.391 9.233 1.00 90.69 100 ASN A C 1
ATOM 806 O O . ASN A 1 100 ? -13.541 -4.708 9.497 1.00 90.69 100 ASN A O 1
ATOM 810 N N . ALA A 1 101 ? -15.565 -4.043 10.186 1.00 88.12 101 ALA A N 1
ATOM 811 C CA . ALA A 1 101 ? -15.206 -3.951 11.603 1.00 88.12 101 ALA A CA 1
ATOM 812 C C . ALA A 1 101 ? -14.684 -5.271 12.197 1.00 88.12 101 ALA A C 1
ATOM 814 O O . ALA A 1 101 ? -13.860 -5.229 13.106 1.00 88.12 101 ALA A O 1
ATOM 815 N N . ASN A 1 102 ? -15.120 -6.421 11.673 1.00 87.06 102 ASN A N 1
ATOM 816 C CA . ASN A 1 102 ? -14.667 -7.730 12.142 1.00 87.06 102 ASN A CA 1
ATOM 817 C C . ASN A 1 102 ? -13.231 -8.015 11.686 1.00 87.06 102 ASN A C 1
ATOM 819 O O . ASN A 1 102 ? -12.490 -8.678 12.398 1.00 87.06 102 ASN A O 1
ATOM 823 N N . ASN A 1 103 ? -12.824 -7.473 10.535 1.00 87.88 103 ASN A N 1
ATOM 824 C CA . ASN A 1 103 ? -11.486 -7.669 9.979 1.00 87.88 103 ASN A CA 1
ATOM 825 C C . ASN A 1 103 ? -10.426 -6.732 10.566 1.00 87.88 103 ASN A C 1
ATOM 827 O O . ASN A 1 103 ? -9.242 -6.957 10.346 1.00 87.88 103 ASN A O 1
ATOM 831 N N . VAL A 1 104 ? -10.818 -5.688 11.305 1.00 89.62 104 VAL A N 1
ATOM 832 C CA . VAL A 1 104 ? -9.864 -4.709 11.858 1.00 89.62 104 VAL A CA 1
ATOM 833 C C . VAL A 1 104 ? -8.891 -5.360 12.844 1.00 89.62 104 VAL A C 1
ATOM 835 O O . VAL A 1 104 ? -7.734 -4.964 12.890 1.00 89.62 104 VAL A O 1
ATOM 838 N N . ASN A 1 105 ? -9.326 -6.373 13.598 1.00 88.25 105 ASN A N 1
ATOM 839 C CA . ASN A 1 105 ? -8.450 -7.081 14.538 1.00 88.25 105 ASN A CA 1
ATOM 840 C C . ASN A 1 105 ? -7.399 -7.947 13.826 1.00 88.25 105 ASN A C 1
ATOM 842 O O . ASN A 1 105 ? -6.322 -8.160 14.367 1.00 88.25 105 ASN A O 1
ATOM 846 N N . ASP A 1 106 ? -7.702 -8.400 12.608 1.00 92.50 106 ASP A N 1
ATOM 847 C CA . ASP A 1 106 ? -6.821 -9.241 11.792 1.00 92.50 106 ASP A CA 1
ATOM 848 C C . ASP A 1 106 ? -6.093 -8.422 10.713 1.00 92.50 106 ASP A C 1
ATOM 850 O O . ASP A 1 106 ? -5.554 -8.976 9.753 1.00 92.50 106 ASP A O 1
ATOM 854 N N . ILE A 1 107 ? -6.090 -7.088 10.834 1.00 94.44 107 ILE A N 1
ATOM 855 C CA . ILE A 1 107 ? -5.580 -6.201 9.786 1.00 94.44 107 ILE A CA 1
ATOM 856 C C . ILE A 1 107 ? -4.089 -6.405 9.514 1.00 94.44 107 ILE A C 1
ATOM 858 O O . ILE A 1 107 ? -3.664 -6.253 8.373 1.00 94.44 107 ILE A O 1
ATOM 862 N N . ASP A 1 108 ? -3.322 -6.794 10.535 1.00 92.69 108 ASP A N 1
ATOM 863 C CA . ASP A 1 108 ? -1.905 -7.137 10.406 1.00 92.69 108 ASP A CA 1
ATOM 864 C C . ASP A 1 108 ? -1.705 -8.286 9.409 1.00 92.69 108 ASP A C 1
ATOM 866 O O . ASP A 1 108 ? -1.023 -8.154 8.391 1.00 92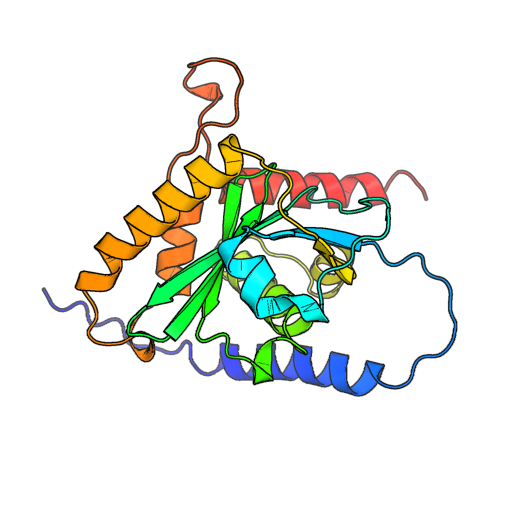.69 108 ASP A O 1
ATOM 870 N N . ILE A 1 109 ? -2.431 -9.383 9.631 1.00 93.06 109 ILE A N 1
ATOM 871 C CA . ILE A 1 109 ? -2.399 -10.578 8.784 1.00 93.06 109 ILE A CA 1
ATOM 872 C C . ILE A 1 109 ? -2.889 -10.249 7.369 1.00 93.06 109 ILE A C 1
ATOM 874 O O . ILE A 1 109 ? -2.291 -10.682 6.378 1.00 93.06 109 ILE A O 1
ATOM 878 N N . ILE A 1 110 ? -3.968 -9.469 7.254 1.00 96.00 110 ILE A N 1
ATOM 879 C CA . ILE A 1 110 ? -4.528 -9.059 5.959 1.00 96.00 110 ILE A CA 1
ATOM 880 C C . ILE A 1 110 ? -3.518 -8.211 5.182 1.00 96.00 110 ILE A C 1
ATOM 882 O O . ILE A 1 110 ? -3.317 -8.444 3.990 1.00 96.00 110 ILE A O 1
ATOM 886 N N . PHE A 1 111 ? -2.861 -7.254 5.837 1.00 96.44 111 PHE A N 1
ATOM 887 C CA . PHE A 1 111 ? -1.856 -6.420 5.193 1.00 96.44 111 PHE A CA 1
ATOM 888 C C . PHE A 1 111 ? -0.653 -7.246 4.740 1.00 96.44 111 PHE A C 1
ATOM 890 O O . PHE A 1 111 ? -0.325 -7.202 3.556 1.00 96.44 111 PHE A O 1
ATOM 897 N N . LYS A 1 112 ? -0.043 -8.036 5.632 1.00 94.69 112 LYS A N 1
ATOM 898 C CA . LYS A 1 112 ? 1.152 -8.843 5.332 1.00 94.69 112 LYS A CA 1
ATOM 899 C C . LYS A 1 112 ? 0.918 -9.813 4.178 1.00 94.69 112 LYS A C 1
ATOM 901 O O . LYS A 1 112 ? 1.696 -9.843 3.225 1.00 94.69 112 LYS A O 1
ATOM 906 N N . SER A 1 113 ? -0.197 -10.543 4.212 1.00 94.62 113 SER A N 1
ATOM 907 C CA . SER A 1 113 ? -0.565 -11.468 3.133 1.00 94.62 113 SER A CA 1
ATOM 908 C C . SER A 1 113 ? -0.825 -10.743 1.808 1.00 94.62 113 SER A C 1
ATOM 910 O O . SER A 1 113 ? -0.331 -11.173 0.765 1.00 94.62 113 SER A O 1
ATOM 912 N N . THR A 1 114 ? -1.547 -9.618 1.829 1.00 96.94 114 THR A N 1
ATOM 913 C CA . THR A 1 114 ? -1.830 -8.837 0.614 1.00 96.94 114 THR A CA 1
ATOM 914 C C . THR A 1 114 ? -0.558 -8.221 0.036 1.00 96.94 114 THR A C 1
ATOM 916 O O . THR A 1 114 ? -0.347 -8.279 -1.174 1.00 96.94 114 THR A O 1
ATOM 919 N N . PHE A 1 115 ? 0.308 -7.676 0.889 1.00 96.06 115 PHE A N 1
ATOM 920 C CA . PHE A 1 115 ? 1.595 -7.113 0.502 1.00 96.06 115 PHE A CA 1
ATOM 921 C C . PHE A 1 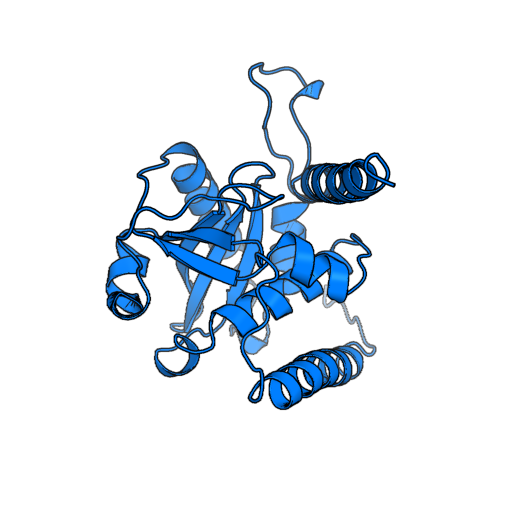115 ? 2.491 -8.172 -0.140 1.00 96.06 115 PHE A C 1
ATOM 923 O O . PHE A 1 115 ? 2.945 -7.974 -1.264 1.00 96.06 115 PHE A O 1
ATOM 930 N N . TYR A 1 116 ? 2.672 -9.324 0.512 1.00 95.38 116 TYR A N 1
ATOM 931 C CA . TYR A 1 116 ? 3.486 -10.417 -0.020 1.00 95.38 116 TYR A CA 1
ATOM 932 C C . TYR A 1 116 ? 2.978 -10.913 -1.379 1.00 95.38 116 TYR A C 1
ATOM 934 O O . TYR A 1 116 ? 3.745 -11.036 -2.336 1.00 95.38 116 TYR A O 1
ATOM 942 N N . ASN A 1 117 ? 1.666 -11.128 -1.497 1.00 95.12 117 ASN A N 1
ATOM 943 C CA . ASN A 1 117 ? 1.054 -11.550 -2.754 1.00 95.12 117 ASN A CA 1
ATOM 944 C C . ASN A 1 117 ? 1.215 -10.496 -3.860 1.00 95.12 117 ASN A C 1
ATOM 946 O O . ASN A 1 117 ? 1.401 -10.858 -5.023 1.00 95.12 117 ASN A O 1
ATOM 950 N N . GLN A 1 118 ? 1.160 -9.204 -3.519 1.00 97.56 118 GLN A N 1
ATOM 951 C CA . GLN A 1 118 ? 1.396 -8.136 -4.486 1.00 97.56 118 GLN A CA 1
ATOM 952 C C . GLN A 1 118 ? 2.862 -8.075 -4.925 1.00 97.56 118 GLN A C 1
ATOM 954 O O . GLN A 1 118 ? 3.113 -7.919 -6.116 1.00 97.56 118 GLN A O 1
ATOM 959 N N . LEU A 1 119 ? 3.822 -8.247 -4.008 1.00 95.81 119 LEU A N 1
ATOM 960 C CA . LEU A 1 119 ? 5.246 -8.296 -4.353 1.00 95.81 119 LEU A CA 1
ATOM 961 C C . LEU A 1 119 ? 5.520 -9.387 -5.393 1.00 95.81 119 LEU A C 1
ATOM 963 O O . LEU A 1 119 ? 6.149 -9.113 -6.414 1.00 95.81 119 LEU A O 1
ATOM 967 N N . ILE A 1 120 ? 4.987 -10.595 -5.175 1.00 95.69 120 ILE A N 1
ATOM 968 C CA . ILE A 1 120 ? 5.105 -11.703 -6.133 1.00 95.69 120 ILE A CA 1
ATOM 969 C C . ILE A 1 120 ? 4.491 -11.317 -7.482 1.00 95.69 120 ILE A C 1
ATOM 971 O O . ILE A 1 120 ? 5.121 -11.525 -8.518 1.00 95.69 120 ILE A O 1
ATOM 975 N N . TYR A 1 121 ? 3.284 -10.741 -7.472 1.00 96.88 121 TYR A N 1
ATOM 976 C CA . TYR A 1 121 ? 2.597 -10.317 -8.694 1.00 96.88 121 TYR A CA 1
ATOM 977 C C . TYR A 1 121 ? 3.404 -9.271 -9.480 1.00 96.88 121 TYR A C 1
ATOM 979 O O . TYR A 1 121 ? 3.485 -9.338 -10.704 1.00 96.88 121 TYR A O 1
ATOM 987 N N . ASP A 1 122 ? 4.060 -8.345 -8.781 1.00 97.06 122 ASP A N 1
ATOM 988 C CA . ASP A 1 122 ? 4.896 -7.292 -9.368 1.00 97.06 122 ASP A CA 1
ATOM 989 C C . ASP A 1 122 ? 6.303 -7.791 -9.773 1.00 97.06 122 ASP A C 1
ATOM 991 O O . ASP A 1 122 ? 7.150 -7.006 -10.217 1.00 97.06 122 ASP A O 1
ATOM 995 N N . GLY A 1 123 ? 6.574 -9.095 -9.634 1.00 95.25 123 GLY A N 1
ATOM 996 C CA . GLY A 1 123 ? 7.850 -9.720 -9.987 1.00 95.25 123 GLY A CA 1
ATOM 997 C C . GLY A 1 123 ? 8.971 -9.474 -8.972 1.00 95.25 123 GLY A C 1
ATOM 998 O O . GLY A 1 123 ? 10.148 -9.611 -9.309 1.00 95.25 123 GLY A O 1
ATOM 999 N N . ILE A 1 124 ? 8.632 -9.092 -7.739 1.00 94.00 124 ILE A N 1
ATOM 1000 C CA . ILE A 1 124 ? 9.562 -8.939 -6.615 1.00 94.00 124 ILE A CA 1
ATOM 1001 C C . ILE A 1 124 ? 9.572 -10.253 -5.830 1.00 94.00 124 ILE A C 1
ATOM 1003 O O . ILE A 1 124 ? 8.819 -10.445 -4.876 1.00 94.00 124 ILE A O 1
ATOM 1007 N N . ILE A 1 125 ? 10.410 -11.192 -6.270 1.00 88.12 125 ILE A N 1
ATOM 1008 C CA . ILE A 1 125 ? 10.488 -12.527 -5.669 1.00 88.12 125 ILE A CA 1
ATOM 1009 C C . ILE A 1 125 ? 11.258 -12.440 -4.349 1.00 88.12 125 ILE A C 1
ATOM 1011 O O . ILE A 1 125 ? 12.464 -12.191 -4.334 1.00 88.12 125 ILE A O 1
ATOM 1015 N N . LEU A 1 126 ? 10.551 -12.669 -3.244 1.00 85.50 126 LEU A N 1
ATOM 1016 C CA . LEU A 1 126 ? 11.094 -12.673 -1.890 1.00 85.50 126 LEU A CA 1
ATOM 1017 C C . LEU A 1 126 ? 10.642 -13.938 -1.153 1.00 85.50 126 LEU A C 1
ATOM 1019 O O . LEU A 1 126 ? 9.515 -14.409 -1.327 1.00 85.50 126 LEU A O 1
ATOM 1023 N N . ASP A 1 127 ? 11.519 -14.487 -0.314 1.00 85.81 127 ASP A N 1
ATOM 1024 C CA . ASP A 1 127 ? 11.133 -15.556 0.606 1.00 85.81 127 ASP A CA 1
ATOM 1025 C C . ASP A 1 127 ? 10.112 -15.035 1.629 1.00 85.81 127 ASP A C 1
ATOM 1027 O O . ASP A 1 127 ? 10.214 -13.899 2.096 1.00 85.81 127 ASP A O 1
ATOM 1031 N N . SER A 1 128 ? 9.126 -15.855 1.995 1.00 81.38 128 SER A N 1
ATOM 1032 C CA . SER A 1 128 ? 8.064 -15.419 2.906 1.00 81.38 128 SER A CA 1
ATOM 1033 C C . SER A 1 128 ? 8.595 -15.024 4.286 1.00 81.38 128 SER A C 1
ATOM 1035 O O . SER A 1 128 ? 8.050 -14.104 4.890 1.00 81.38 128 SER A O 1
ATOM 1037 N N . LYS A 1 129 ? 9.667 -15.664 4.784 1.00 85.50 129 LYS A N 1
ATOM 1038 C CA . LYS A 1 129 ? 10.274 -15.282 6.070 1.00 85.50 129 LYS A CA 1
ATOM 1039 C C . LYS A 1 129 ? 10.946 -13.923 5.973 1.00 85.50 129 LYS A C 1
ATOM 1041 O O . LYS A 1 129 ? 10.773 -13.102 6.859 1.00 85.50 129 LYS A O 1
ATOM 1046 N N . LYS A 1 130 ? 11.632 -13.652 4.863 1.00 85.12 130 LYS A N 1
ATOM 1047 C CA . LYS A 1 130 ? 12.240 -12.339 4.620 1.00 85.12 130 LYS A CA 1
ATOM 1048 C C . LYS A 1 130 ? 11.197 -11.235 4.486 1.00 85.12 130 LYS A C 1
ATOM 1050 O O . LYS A 1 130 ? 11.416 -10.129 4.960 1.00 85.12 130 LYS A O 1
ATOM 1055 N N . ALA A 1 131 ? 10.061 -11.518 3.848 1.00 85.81 131 ALA A N 1
ATOM 1056 C CA . ALA A 1 131 ? 8.956 -10.563 3.783 1.00 85.81 131 ALA A CA 1
ATOM 1057 C C . ALA A 1 131 ? 8.445 -10.206 5.189 1.00 85.81 131 ALA A C 1
ATOM 1059 O O . ALA A 1 131 ? 8.247 -9.027 5.486 1.00 85.81 131 ALA A O 1
ATOM 1060 N N . GLU A 1 132 ? 8.308 -11.215 6.055 1.00 87.31 132 GLU A N 1
ATOM 1061 C CA . GLU A 1 132 ? 7.945 -11.029 7.461 1.00 87.31 132 GLU A CA 1
ATOM 1062 C C . GLU A 1 132 ? 9.027 -10.262 8.232 1.00 87.31 132 GLU A C 1
ATOM 1064 O O . GLU A 1 132 ? 8.701 -9.359 8.984 1.00 87.31 132 GLU A O 1
ATOM 1069 N N . GLU A 1 133 ? 10.312 -10.544 8.014 1.00 87.12 133 GLU A N 1
ATOM 1070 C CA . GLU A 1 133 ? 11.422 -9.828 8.660 1.00 87.12 133 GLU A CA 1
ATOM 1071 C C . GLU A 1 133 ? 11.515 -8.356 8.231 1.00 87.12 133 GLU A C 1
ATOM 1073 O O . GLU A 1 133 ? 11.909 -7.505 9.026 1.00 87.12 133 GLU A O 1
ATOM 1078 N N . ILE A 1 134 ? 11.171 -8.039 6.979 1.00 88.50 134 ILE A N 1
ATOM 1079 C CA . ILE A 1 134 ? 11.207 -6.670 6.450 1.00 88.50 134 ILE A CA 1
ATOM 1080 C C . ILE A 1 134 ? 10.068 -5.816 7.018 1.00 88.50 134 ILE A C 1
ATOM 1082 O O . ILE A 1 134 ? 10.288 -4.639 7.317 1.00 88.50 134 ILE A O 1
ATOM 1086 N N . ILE A 1 135 ? 8.867 -6.388 7.139 1.00 90.25 135 ILE A N 1
ATOM 1087 C CA . ILE A 1 135 ? 7.685 -5.688 7.660 1.00 90.25 135 ILE A CA 1
ATOM 1088 C C . ILE A 1 135 ? 7.642 -5.729 9.190 1.00 90.25 135 ILE A C 1
ATOM 1090 O O . ILE A 1 135 ? 7.405 -4.701 9.823 1.00 90.25 135 ILE A O 1
ATOM 1094 N N . GLY A 1 136 ? 7.891 -6.889 9.786 1.00 90.25 136 GLY A N 1
ATOM 1095 C CA . GLY A 1 136 ? 7.783 -7.105 11.220 1.00 90.25 136 GLY A CA 1
ATOM 1096 C C . GLY A 1 136 ? 6.367 -6.863 11.747 1.00 90.25 136 GLY A C 1
ATOM 1097 O O . GLY A 1 136 ? 5.387 -7.116 11.048 1.00 90.25 136 GLY A O 1
ATOM 1098 N N . ASP A 1 137 ? 6.237 -6.383 12.978 1.00 90.06 137 ASP A N 1
ATOM 1099 C CA . ASP A 1 137 ? 4.939 -6.080 13.584 1.00 90.06 137 ASP A CA 1
ATOM 1100 C C . ASP A 1 137 ? 4.378 -4.747 13.075 1.00 90.06 137 ASP A C 1
ATOM 1102 O O . ASP A 1 137 ? 5.113 -3.779 12.875 1.00 90.06 137 ASP A O 1
ATOM 1106 N N . LEU A 1 138 ? 3.061 -4.669 12.869 1.00 92.75 138 LEU A N 1
ATOM 1107 C CA . LEU A 1 138 ? 2.415 -3.434 12.429 1.00 92.75 138 LEU A CA 1
ATOM 1108 C C . LEU A 1 138 ? 1.881 -2.618 13.601 1.00 92.75 138 LEU A C 1
ATOM 1110 O O . LEU A 1 138 ? 1.073 -3.093 14.400 1.00 92.75 138 LEU A O 1
ATOM 1114 N N . ILE A 1 139 ? 2.236 -1.334 13.618 1.00 93.75 139 ILE A N 1
ATOM 1115 C CA . ILE A 1 139 ? 1.685 -0.358 14.557 1.00 93.75 139 ILE A CA 1
ATOM 1116 C C . ILE A 1 139 ? 0.995 0.758 13.786 1.00 93.75 139 ILE A C 1
ATOM 1118 O O . ILE A 1 139 ? 1.602 1.475 12.989 1.00 93.75 139 ILE A O 1
ATOM 1122 N N . PHE A 1 140 ? -0.296 0.942 14.052 1.00 94.81 140 PHE A N 1
ATOM 1123 C CA . PHE A 1 140 ? -1.067 2.023 13.454 1.00 94.81 140 PHE A CA 1
ATOM 1124 C C . PHE A 1 140 ? -0.971 3.273 14.316 1.00 94.81 140 PHE A C 1
ATOM 1126 O O . PHE A 1 140 ? -1.292 3.237 15.502 1.00 94.81 140 PHE A O 1
ATOM 1133 N N . ARG A 1 141 ? -0.579 4.399 13.717 1.00 95.06 141 ARG A N 1
ATOM 1134 C CA . ARG A 1 141 ? -0.493 5.693 14.408 1.00 95.06 141 ARG A CA 1
ATOM 1135 C C . ARG A 1 141 ? -1.493 6.708 13.843 1.00 95.06 141 ARG A C 1
ATOM 1137 O O . ARG A 1 141 ? -1.998 6.542 12.719 1.00 95.06 141 ARG A O 1
ATOM 1144 N N . PRO A 1 142 ? -1.801 7.774 14.607 1.00 95.88 142 PRO A N 1
ATOM 1145 C CA . PRO A 1 142 ? -2.558 8.906 14.091 1.00 95.88 142 PRO A CA 1
ATOM 1146 C C . PRO A 1 142 ? -1.900 9.521 12.852 1.00 95.88 142 PRO A C 1
ATOM 1148 O O . PRO A 1 142 ? -0.741 9.242 12.522 1.00 95.88 142 PRO A O 1
ATOM 1151 N N . THR A 1 143 ? -2.644 10.397 12.181 1.00 93.75 143 THR A N 1
ATOM 1152 C CA . THR A 1 143 ? -2.126 11.167 11.042 1.00 93.75 143 THR A CA 1
ATOM 1153 C C . THR A 1 143 ? -0.839 11.916 11.394 1.00 93.75 143 THR A C 1
ATOM 1155 O O . THR A 1 143 ? -0.792 12.684 12.352 1.00 93.75 143 THR A O 1
ATOM 1158 N N . ASP A 1 144 ? 0.189 11.763 10.565 1.00 93.00 144 ASP A N 1
ATOM 1159 C CA . ASP A 1 144 ? 1.434 12.538 10.637 1.00 93.00 144 ASP A CA 1
ATOM 1160 C C . ASP A 1 144 ? 1.353 13.865 9.859 1.00 93.00 144 ASP A C 1
ATOM 1162 O O . ASP A 1 144 ? 2.288 14.661 9.863 1.00 93.00 144 ASP A O 1
ATOM 1166 N N . ASN A 1 145 ? 0.221 14.120 9.191 1.00 91.25 145 ASN A N 1
ATOM 1167 C CA . ASN A 1 145 ? 0.005 15.261 8.299 1.00 91.25 145 ASN A CA 1
ATOM 1168 C C . ASN A 1 145 ? 1.033 15.351 7.153 1.00 91.25 145 ASN A C 1
ATOM 1170 O O . ASN A 1 145 ? 1.297 16.453 6.657 1.00 91.25 145 ASN A O 1
ATOM 1174 N N . ASP A 1 146 ? 1.569 14.220 6.681 1.00 91.50 146 ASP A N 1
ATOM 1175 C CA . ASP A 1 146 ? 2.390 14.189 5.472 1.00 91.50 146 ASP A CA 1
ATOM 1176 C C . ASP A 1 146 ? 1.539 14.523 4.239 1.00 91.50 146 ASP A C 1
ATOM 1178 O O . ASP A 1 146 ? 0.864 13.681 3.632 1.00 91.50 146 ASP A O 1
ATOM 1182 N N . ARG A 1 147 ? 1.573 15.804 3.864 1.00 90.00 147 ARG A N 1
ATOM 1183 C CA . ARG A 1 147 ? 0.816 16.342 2.730 1.00 90.00 147 ARG A CA 1
ATOM 1184 C C . ARG A 1 147 ? 1.279 15.767 1.394 1.00 90.00 147 ARG A C 1
ATOM 1186 O O . ARG A 1 147 ? 0.456 15.665 0.492 1.00 90.00 147 ARG A O 1
ATOM 1193 N N . SER A 1 148 ? 2.553 15.388 1.269 1.00 90.25 148 SER A N 1
ATOM 1194 C CA . SER A 1 148 ? 3.100 14.821 0.032 1.00 90.25 148 SER A CA 1
ATOM 1195 C C . SER A 1 148 ? 2.525 13.429 -0.207 1.00 90.25 148 SER A C 1
ATOM 1197 O O . SER A 1 148 ? 1.920 13.167 -1.248 1.00 90.25 148 SER A O 1
ATOM 1199 N N . THR A 1 149 ? 2.613 12.561 0.802 1.00 91.88 149 THR A N 1
ATOM 1200 C CA . THR A 1 149 ? 2.053 11.208 0.715 1.00 91.88 149 THR A CA 1
ATOM 1201 C C . THR A 1 149 ? 0.527 11.240 0.620 1.00 91.88 149 THR A C 1
ATOM 1203 O O . THR A 1 149 ? -0.044 10.503 -0.178 1.00 91.88 149 THR A O 1
ATOM 1206 N N . THR A 1 150 ? -0.141 12.162 1.321 1.00 93.25 150 THR A N 1
ATOM 1207 C CA . THR A 1 150 ? -1.598 12.352 1.192 1.00 93.25 150 THR A CA 1
ATOM 1208 C C . THR A 1 150 ? -2.004 12.773 -0.225 1.00 93.25 150 THR A C 1
ATOM 1210 O O . THR A 1 150 ? -2.962 12.232 -0.775 1.00 93.25 150 THR A O 1
ATOM 1213 N N . ALA A 1 151 ? -1.291 13.725 -0.837 1.00 94.12 151 ALA A N 1
ATOM 1214 C CA . ALA A 1 151 ? -1.568 14.154 -2.208 1.00 94.12 151 ALA A CA 1
ATOM 1215 C C . ALA A 1 151 ? -1.371 13.003 -3.206 1.00 94.12 151 ALA A C 1
ATOM 1217 O O . ALA A 1 151 ? -2.230 12.780 -4.058 1.00 94.12 151 ALA A O 1
ATOM 1218 N N . PHE A 1 152 ? -0.295 12.230 -3.040 1.00 95.12 152 PHE A N 1
ATOM 1219 C CA . PHE A 1 152 ? -0.038 11.031 -3.834 1.00 95.12 152 PHE A CA 1
ATOM 1220 C C . PHE A 1 152 ? -1.166 9.993 -3.698 1.00 95.12 152 PHE A C 1
ATOM 1222 O O . PHE A 1 152 ? -1.690 9.516 -4.702 1.00 95.12 152 PHE A O 1
ATOM 1229 N N . GLN A 1 153 ? -1.604 9.691 -2.471 1.00 96.31 153 GLN A N 1
ATOM 1230 C CA . GLN A 1 153 ? -2.711 8.760 -2.228 1.00 96.31 153 GLN A CA 1
ATOM 1231 C C . GLN A 1 153 ? -4.018 9.229 -2.860 1.00 96.31 153 GLN A C 1
ATOM 1233 O O . GLN A 1 153 ? -4.727 8.426 -3.457 1.00 96.31 153 GLN A O 1
ATOM 1238 N N . ASN A 1 154 ? -4.328 10.523 -2.774 1.00 96.69 154 ASN A N 1
ATOM 1239 C CA . ASN A 1 154 ? -5.526 11.072 -3.404 1.00 96.69 154 ASN A CA 1
ATOM 1240 C C . ASN A 1 154 ? -5.488 10.914 -4.928 1.00 96.69 154 ASN A C 1
ATOM 1242 O O . ASN A 1 154 ? -6.503 10.546 -5.514 1.00 96.69 154 ASN A O 1
ATOM 1246 N N . GLN A 1 155 ? -4.326 11.127 -5.555 1.00 96.50 155 GLN A N 1
ATOM 1247 C CA . GLN A 1 155 ? -4.156 10.885 -6.987 1.00 96.50 155 GLN A CA 1
ATOM 1248 C C . GLN A 1 155 ? -4.369 9.404 -7.333 1.00 96.50 155 GLN A C 1
ATOM 1250 O O . GLN A 1 155 ? -5.126 9.095 -8.245 1.00 96.50 155 GLN A O 1
ATOM 1255 N N . ARG A 1 156 ? -3.773 8.476 -6.574 1.00 96.94 156 ARG A N 1
ATOM 1256 C CA . ARG A 1 156 ? -3.957 7.029 -6.791 1.00 96.94 156 ARG A CA 1
ATOM 1257 C C . ARG A 1 156 ? -5.399 6.569 -6.577 1.00 96.94 156 ARG A C 1
ATOM 1259 O O . ARG A 1 156 ? -5.898 5.753 -7.344 1.00 96.94 156 ARG A O 1
ATOM 1266 N N . ILE A 1 157 ? -6.091 7.115 -5.578 1.00 97.12 157 ILE A N 1
ATOM 1267 C CA . ILE A 1 157 ? -7.523 6.861 -5.372 1.00 97.12 157 ILE A CA 1
ATOM 1268 C C . ILE A 1 157 ? -8.325 7.399 -6.561 1.00 97.12 157 ILE A C 1
ATOM 1270 O O . ILE A 1 157 ? -9.224 6.715 -7.031 1.00 97.12 157 ILE A O 1
ATOM 1274 N N . GLN A 1 158 ? -7.995 8.579 -7.086 1.00 96.12 158 GLN A N 1
ATOM 1275 C CA . GLN A 1 158 ? -8.654 9.116 -8.277 1.00 96.12 158 GLN A CA 1
ATOM 1276 C C . GLN A 1 158 ? -8.427 8.232 -9.515 1.00 96.12 158 GLN A C 1
ATOM 1278 O O . GLN A 1 158 ? -9.378 7.967 -10.247 1.00 96.12 158 GLN A O 1
ATOM 1283 N N . ASP A 1 159 ? -7.208 7.727 -9.716 1.00 94.62 159 ASP A N 1
ATOM 1284 C CA . ASP A 1 159 ? -6.905 6.785 -10.800 1.0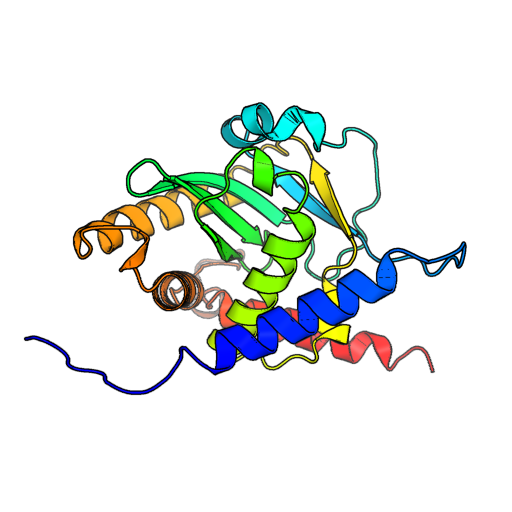0 94.62 159 ASP A CA 1
ATOM 1285 C C . ASP A 1 159 ? -7.748 5.498 -10.659 1.00 94.62 159 ASP A C 1
ATOM 1287 O O . ASP A 1 159 ? -8.367 5.042 -11.623 1.00 94.62 159 ASP A O 1
ATOM 1291 N N . PHE A 1 160 ? -7.851 4.957 -9.437 1.00 95.12 160 PHE A N 1
ATOM 1292 C CA . PHE A 1 160 ? -8.713 3.808 -9.125 1.00 95.12 160 PHE A CA 1
ATOM 1293 C C . PHE A 1 160 ? -10.181 4.080 -9.464 1.00 95.12 160 PHE A C 1
ATOM 1295 O O . PHE A 1 160 ? -10.870 3.231 -10.030 1.00 95.12 160 PHE A O 1
ATOM 1302 N N . GLU A 1 161 ? -10.668 5.266 -9.102 1.00 92.69 161 GLU A N 1
ATOM 1303 C CA . GLU A 1 161 ? -12.044 5.697 -9.338 1.00 92.69 161 GLU A CA 1
ATOM 1304 C C . GLU A 1 161 ? -12.385 5.783 -10.827 1.00 92.69 161 GLU A C 1
ATOM 1306 O O . GLU A 1 161 ? -13.554 5.647 -11.173 1.00 92.69 161 GLU A O 1
ATOM 1311 N N . TRP A 1 162 ? -11.403 5.969 -11.710 1.00 93.19 162 TRP A N 1
ATOM 1312 C CA . TRP A 1 162 ? -11.618 5.863 -13.151 1.00 93.19 162 TRP A CA 1
ATOM 1313 C C . TRP A 1 162 ? -11.665 4.413 -13.622 1.00 93.19 162 TRP A C 1
ATOM 1315 O O . TRP A 1 162 ? -12.561 4.052 -14.378 1.00 93.19 162 TRP A O 1
ATOM 1325 N N . TRP A 1 163 ? -10.751 3.565 -13.154 1.00 92.12 163 TRP A N 1
ATOM 1326 C CA . TRP A 1 163 ? -10.692 2.167 -13.597 1.00 92.12 163 TRP A CA 1
ATOM 1327 C C . TRP A 1 163 ? -11.843 1.313 -13.071 1.00 92.12 163 TRP A C 1
ATOM 1329 O O . TRP A 1 163 ? -12.213 0.330 -13.704 1.00 92.12 163 TRP A O 1
ATOM 1339 N N . LYS A 1 164 ? -12.449 1.682 -11.938 1.00 90.56 164 LYS A N 1
ATOM 1340 C CA . LYS A 1 164 ? -13.607 0.946 -11.414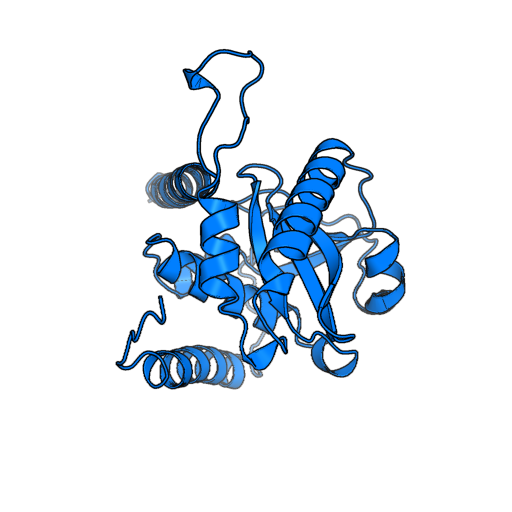 1.00 90.56 164 LYS A CA 1
ATOM 1341 C C . LYS A 1 164 ? -14.838 1.016 -12.324 1.00 90.56 164 LYS A C 1
ATOM 1343 O O . LYS A 1 164 ? -15.699 0.161 -12.186 1.00 90.56 164 LYS A O 1
ATOM 1348 N N . TYR A 1 165 ? -14.950 2.016 -13.209 1.00 88.31 165 TYR A N 1
ATOM 1349 C CA . TYR A 1 165 ? -16.123 2.168 -14.086 1.00 88.31 165 TYR A CA 1
ATOM 1350 C C . TYR A 1 165 ? -16.280 1.019 -15.087 1.00 88.31 165 TYR A C 1
ATOM 1352 O O . TYR A 1 165 ? -17.370 0.837 -15.622 1.00 88.31 165 TYR A O 1
ATOM 1360 N N . ASP A 1 166 ? -15.224 0.235 -15.302 1.00 89.44 166 ASP A N 1
ATOM 1361 C CA . ASP A 1 166 ? -15.240 -0.918 -16.199 1.00 89.44 166 ASP A CA 1
ATOM 1362 C C . ASP A 1 166 ? -15.824 -2.189 -15.542 1.00 89.44 166 ASP A C 1
ATOM 1364 O O . ASP A 1 166 ? -15.911 -3.226 -16.201 1.00 89.44 166 ASP A O 1
ATOM 1368 N N . PHE A 1 167 ? -16.221 -2.136 -14.261 1.00 91.81 167 PHE A N 1
ATOM 136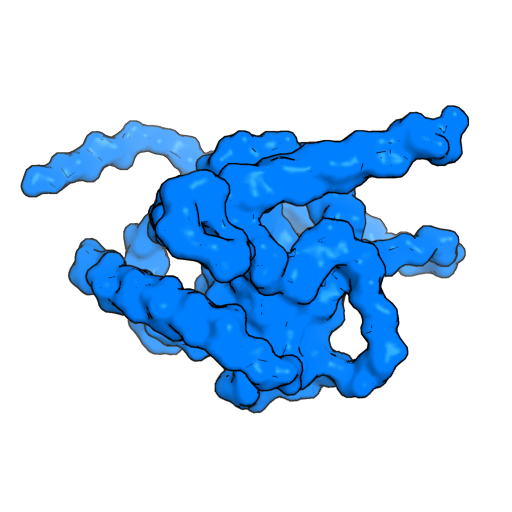9 C CA . PHE A 1 167 ? -16.652 -3.300 -13.479 1.00 91.81 167 PHE A CA 1
ATOM 1370 C C . PHE A 1 167 ? -17.955 -3.041 -12.709 1.00 91.81 167 PHE A C 1
ATOM 1372 O O . PHE A 1 167 ? -18.145 -1.978 -12.114 1.00 91.81 167 PHE A O 1
ATOM 1379 N N . ASP A 1 168 ? -18.834 -4.046 -12.651 1.00 90.06 168 ASP A N 1
ATOM 1380 C CA . ASP A 1 168 ? -20.139 -3.922 -11.987 1.00 90.06 168 ASP A CA 1
ATOM 1381 C C . ASP A 1 168 ? -20.045 -4.110 -10.463 1.00 90.06 168 ASP A C 1
ATOM 1383 O O . ASP A 1 168 ? -20.885 -3.614 -9.701 1.00 90.06 168 ASP A O 1
ATOM 1387 N N . SER A 1 169 ? -19.022 -4.828 -9.987 1.00 93.12 169 SER A N 1
ATOM 1388 C CA . SER A 1 169 ? -18.823 -5.082 -8.561 1.00 93.12 169 SER A CA 1
ATOM 1389 C C . SER A 1 169 ? -17.357 -5.251 -8.169 1.00 93.12 169 SER A C 1
ATOM 1391 O O . SER A 1 169 ? -16.525 -5.694 -8.955 1.00 93.12 169 SER A O 1
ATOM 1393 N N . LEU A 1 170 ? -17.052 -5.017 -6.884 1.00 92.44 170 LEU A N 1
ATOM 1394 C CA . LEU A 1 170 ? -15.707 -5.216 -6.326 1.00 92.44 170 LEU A CA 1
ATOM 1395 C C . LEU A 1 170 ? -15.177 -6.648 -6.530 1.00 92.44 170 LEU A C 1
ATOM 1397 O O . LEU A 1 170 ? -13.972 -6.840 -6.636 1.00 92.44 170 LEU A O 1
ATOM 1401 N N . LYS A 1 171 ? -16.063 -7.651 -6.578 1.00 91.81 171 LYS A N 1
ATOM 1402 C CA . LYS A 1 171 ? -15.671 -9.060 -6.748 1.00 91.81 171 LYS A CA 1
ATOM 1403 C C . LYS A 1 171 ? -15.139 -9.367 -8.146 1.00 91.81 171 LYS A C 1
ATOM 1405 O O . LYS A 1 171 ? -14.367 -10.305 -8.297 1.00 91.81 171 LYS A O 1
ATOM 1410 N N . GLU A 1 172 ? -15.576 -8.611 -9.144 1.00 93.25 172 GLU A N 1
ATOM 1411 C CA . GLU A 1 172 ? -15.174 -8.785 -10.543 1.00 93.25 172 GLU A CA 1
ATOM 1412 C C . GLU A 1 172 ? -13.926 -7.968 -10.886 1.00 93.25 172 GLU A C 1
ATOM 1414 O O . GLU A 1 172 ? -13.289 -8.210 -11.908 1.00 93.25 172 GLU A O 1
ATOM 1419 N N . MET A 1 173 ? -13.554 -7.017 -10.024 1.00 94.44 173 MET A N 1
ATOM 1420 C CA . MET A 1 173 ? -12.393 -6.168 -10.240 1.00 94.44 173 MET A CA 1
ATOM 1421 C C . MET A 1 173 ? -11.086 -6.963 -10.090 1.00 94.44 173 MET A C 1
ATOM 1423 O O . MET A 1 173 ? -10.861 -7.591 -9.049 1.00 94.44 173 MET A O 1
ATOM 1427 N N . PRO A 1 174 ? -10.155 -6.874 -11.055 1.00 95.44 174 PRO A N 1
ATOM 1428 C CA . PRO A 1 174 ? -8.835 -7.479 -10.953 1.00 95.44 174 PRO A CA 1
ATOM 1429 C C . PRO A 1 174 ? -7.931 -6.609 -10.064 1.00 95.44 174 PRO A C 1
ATOM 1431 O O . PRO A 1 174 ? -7.030 -5.917 -10.532 1.00 95.44 174 PRO A O 1
ATOM 1434 N N . ILE A 1 175 ? -8.175 -6.619 -8.750 1.00 96.50 175 ILE A N 1
ATOM 1435 C CA . ILE A 1 175 ? -7.536 -5.694 -7.793 1.00 96.50 175 ILE A CA 1
ATOM 1436 C C . ILE A 1 175 ? -6.006 -5.761 -7.830 1.00 96.50 175 ILE A C 1
ATOM 1438 O O . ILE A 1 175 ? -5.360 -4.718 -7.768 1.00 96.50 175 ILE A O 1
ATOM 1442 N N . ARG A 1 176 ? -5.419 -6.956 -7.984 1.00 95.81 176 ARG A N 1
ATOM 1443 C CA . ARG A 1 176 ? -3.959 -7.115 -8.115 1.00 95.81 176 ARG A CA 1
ATOM 1444 C C . ARG A 1 176 ? -3.400 -6.449 -9.369 1.00 95.81 176 ARG A C 1
ATOM 1446 O O . ARG A 1 176 ? -2.355 -5.813 -9.294 1.00 95.81 176 ARG A O 1
ATOM 1453 N N . GLU A 1 177 ? -4.103 -6.565 -10.493 1.00 96.44 177 GLU A N 1
ATOM 1454 C CA . GLU A 1 177 ? -3.720 -5.932 -11.758 1.00 96.44 177 GLU A CA 1
ATOM 1455 C C . GLU A 1 177 ? -3.855 -4.410 -11.670 1.00 96.44 177 GLU A C 1
ATOM 1457 O O . GLU A 1 177 ? -2.950 -3.676 -12.058 1.00 96.44 177 GLU A O 1
ATOM 1462 N N . ILE A 1 178 ? -4.953 -3.931 -11.082 1.00 96.38 178 ILE A N 1
ATOM 1463 C CA . ILE A 1 178 ? -5.166 -2.507 -10.815 1.00 96.38 178 ILE A CA 1
ATOM 1464 C C . ILE A 1 178 ? -4.051 -1.951 -9.919 1.00 96.38 178 ILE A C 1
ATOM 1466 O O . ILE A 1 178 ? -3.492 -0.895 -10.214 1.00 96.38 178 ILE A O 1
ATOM 1470 N N . ASN A 1 179 ? -3.702 -2.659 -8.845 1.00 97.88 179 ASN A N 1
ATOM 1471 C CA . ASN A 1 179 ? -2.638 -2.240 -7.940 1.00 97.88 179 ASN A CA 1
ATOM 1472 C C . ASN A 1 179 ? -1.258 -2.276 -8.622 1.00 97.88 179 ASN A C 1
ATOM 1474 O O . ASN A 1 179 ? -0.490 -1.322 -8.509 1.00 97.88 179 ASN A O 1
ATOM 1478 N N . ASN A 1 180 ? -0.977 -3.312 -9.418 1.00 98.19 180 ASN A N 1
ATOM 1479 C CA . ASN A 1 180 ? 0.227 -3.379 -10.247 1.00 98.19 180 ASN A CA 1
ATOM 1480 C C . ASN A 1 180 ? 0.321 -2.168 -11.182 1.00 98.19 180 ASN A C 1
ATOM 1482 O O . ASN A 1 180 ? 1.339 -1.482 -11.186 1.00 98.19 180 ASN A O 1
ATOM 1486 N N . ARG A 1 181 ? -0.769 -1.828 -11.879 1.00 96.56 181 ARG A N 1
ATOM 1487 C CA . ARG A 1 181 ? -0.837 -0.649 -12.750 1.00 96.56 181 ARG A CA 1
ATOM 1488 C C . ARG A 1 181 ? -0.524 0.647 -11.997 1.00 96.56 181 ARG A C 1
ATOM 1490 O O . ARG A 1 181 ? 0.150 1.518 -12.550 1.00 96.56 181 ARG A O 1
ATOM 1497 N N . MET A 1 182 ? -0.968 0.792 -10.743 1.00 96.50 182 MET A N 1
ATOM 1498 C CA . MET A 1 182 ? -0.564 1.931 -9.903 1.00 96.50 182 MET A CA 1
ATOM 1499 C C . MET A 1 182 ? 0.938 1.933 -9.628 1.00 96.50 182 MET A C 1
ATOM 1501 O O . MET A 1 182 ? 1.570 2.983 -9.729 1.00 96.50 182 MET A O 1
ATOM 1505 N N . ASN A 1 183 ? 1.501 0.773 -9.293 1.00 98.25 183 ASN A N 1
ATOM 1506 C CA . ASN A 1 183 ? 2.903 0.634 -8.905 1.00 98.25 183 ASN A CA 1
ATOM 1507 C C . ASN A 1 183 ? 3.875 0.718 -10.093 1.00 98.25 183 ASN A C 1
ATOM 1509 O O . ASN A 1 183 ? 5.042 1.063 -9.897 1.00 98.25 183 ASN A O 1
ATOM 1513 N N . THR A 1 184 ? 3.414 0.451 -11.316 1.00 97.38 184 THR A N 1
ATOM 1514 C CA . THR A 1 184 ? 4.197 0.580 -12.556 1.00 97.38 184 THR A CA 1
ATOM 1515 C C . THR A 1 184 ? 3.996 1.923 -13.257 1.00 97.38 184 THR A C 1
ATOM 1517 O O . THR A 1 184 ? 4.669 2.206 -14.249 1.00 97.38 184 THR A O 1
ATOM 1520 N N . THR A 1 185 ? 3.078 2.765 -12.775 1.00 94.94 185 THR A N 1
ATOM 1521 C CA . THR A 1 185 ? 2.910 4.125 -13.299 1.00 94.94 185 THR A CA 1
ATOM 1522 C C . THR A 1 185 ? 4.138 4.968 -12.935 1.00 94.94 185 THR A C 1
ATOM 1524 O O . THR A 1 185 ? 4.587 4.904 -11.788 1.00 94.94 185 THR A O 1
ATOM 1527 N N . PRO A 1 186 ? 4.682 5.782 -13.863 1.00 95.12 186 PRO A N 1
ATOM 1528 C CA . PRO A 1 186 ? 5.808 6.653 -13.561 1.00 95.12 186 PRO A CA 1
ATOM 1529 C C . PRO A 1 186 ? 5.530 7.575 -12.371 1.00 95.12 186 PRO A C 1
ATOM 1531 O O . PRO A 1 186 ? 4.493 8.240 -12.296 1.00 95.12 186 PRO A O 1
ATOM 1534 N N . ILE A 1 187 ? 6.487 7.628 -11.454 1.00 95.38 187 ILE A N 1
ATOM 1535 C CA . ILE A 1 187 ? 6.483 8.492 -10.276 1.00 95.38 187 ILE A CA 1
ATOM 1536 C C . ILE A 1 187 ? 7.738 9.353 -10.255 1.00 95.38 187 ILE A C 1
ATOM 1538 O O . ILE A 1 187 ? 8.753 9.017 -10.860 1.00 95.38 187 ILE A O 1
ATOM 1542 N N . HIS A 1 188 ? 7.663 10.451 -9.513 1.00 93.12 188 HIS A N 1
ATOM 1543 C CA . HIS A 1 188 ? 8.779 11.351 -9.266 1.00 93.12 188 HIS A CA 1
ATOM 1544 C C . HIS A 1 188 ? 9.215 11.232 -7.802 1.00 93.12 188 HIS A C 1
ATOM 1546 O O . HIS A 1 188 ? 8.399 11.430 -6.901 1.00 93.12 188 HIS A O 1
ATOM 1552 N N . ILE A 1 189 ? 10.480 10.868 -7.569 1.00 89.38 189 ILE A N 1
ATOM 1553 C CA . ILE A 1 189 ? 11.061 10.716 -6.216 1.00 89.38 189 ILE A CA 1
ATOM 1554 C C . ILE A 1 189 ? 12.254 11.659 -5.992 1.00 89.38 189 ILE A C 1
ATOM 1556 O O . ILE A 1 189 ? 12.583 11.988 -4.851 1.00 89.38 189 ILE A O 1
ATOM 1560 N N . GLY A 1 190 ? 12.901 12.132 -7.060 1.00 84.25 190 GLY A N 1
ATOM 1561 C CA . GLY A 1 190 ? 14.058 13.016 -6.940 1.00 84.25 190 GLY A CA 1
ATOM 1562 C C . GLY A 1 190 ? 13.719 14.450 -6.522 1.00 84.25 190 GLY A C 1
ATOM 1563 O O . GLY A 1 190 ? 12.569 14.878 -6.468 1.00 84.25 190 GLY A O 1
ATOM 1564 N N . LYS A 1 191 ? 14.759 15.232 -6.219 1.00 83.94 191 LYS A N 1
ATOM 1565 C CA . LYS A 1 191 ? 14.622 16.657 -5.860 1.00 83.94 191 LYS A CA 1
ATOM 1566 C C . LYS A 1 191 ? 14.614 17.578 -7.083 1.00 83.94 191 LYS A C 1
ATOM 1568 O O . LYS A 1 191 ? 14.215 18.735 -6.972 1.00 83.94 191 LYS A O 1
ATOM 1573 N N . SER A 1 192 ? 15.092 17.100 -8.230 1.00 86.69 192 SER A N 1
ATOM 1574 C CA . SER A 1 192 ? 15.162 17.863 -9.476 1.00 86.69 192 SER A CA 1
ATOM 1575 C C . SER A 1 192 ? 14.021 17.463 -10.417 1.00 86.69 192 SER A C 1
ATOM 1577 O O . SER A 1 192 ? 13.255 16.557 -10.125 1.00 86.69 192 SER A O 1
ATOM 1579 N N . LYS A 1 193 ? 13.873 18.135 -11.561 1.00 85.75 193 LYS A N 1
ATOM 1580 C CA . LYS A 1 193 ? 12.882 17.765 -12.594 1.00 85.75 193 LYS A CA 1
ATOM 1581 C C . LYS A 1 193 ? 13.514 17.007 -13.768 1.00 85.75 193 LYS A C 1
ATOM 1583 O O . LYS A 1 193 ? 12.998 17.051 -14.881 1.00 85.75 193 LYS A O 1
ATOM 1588 N N . LYS A 1 194 ? 14.669 16.375 -13.546 1.00 91.88 194 LYS A N 1
ATOM 1589 C CA . LYS A 1 194 ? 15.389 15.619 -14.578 1.00 91.88 194 LYS A CA 1
ATOM 1590 C C . LYS A 1 194 ? 14.703 14.283 -14.836 1.00 91.88 194 LYS A C 1
ATOM 1592 O O . LYS A 1 194 ? 14.084 13.721 -13.942 1.00 91.88 194 LYS A O 1
ATOM 1597 N N . MET A 1 195 ? 14.876 13.742 -16.041 1.00 88.25 195 MET A N 1
ATOM 1598 C CA . MET A 1 195 ? 14.330 12.427 -16.397 1.00 88.25 195 MET A CA 1
ATOM 1599 C C . MET A 1 195 ? 14.845 11.309 -15.473 1.00 88.25 195 MET A C 1
ATOM 1601 O O . MET A 1 195 ? 14.105 10.391 -15.155 1.00 88.25 195 MET A O 1
ATOM 1605 N N . SER A 1 196 ? 16.080 11.432 -14.975 1.00 88.38 196 SER A N 1
ATOM 1606 C CA . SER A 1 196 ? 16.689 10.511 -14.004 1.00 88.38 196 SER A CA 1
ATOM 1607 C C . SER A 1 196 ? 15.945 10.401 -12.671 1.00 88.38 196 SER A C 1
ATOM 1609 O O . SER A 1 196 ? 16.176 9.455 -11.928 1.00 88.38 196 SER A O 1
ATOM 1611 N N . ASP A 1 197 ? 15.094 11.377 -12.351 1.00 89.69 197 ASP A N 1
ATOM 1612 C CA . ASP A 1 197 ? 14.367 11.449 -11.081 1.00 89.69 197 ASP A CA 1
ATOM 1613 C C . ASP A 1 197 ? 12.997 10.757 -11.163 1.00 89.69 197 ASP A C 1
ATOM 1615 O O . ASP A 1 197 ? 12.272 10.693 -10.162 1.00 89.69 197 ASP A O 1
ATOM 1619 N N . TYR A 1 198 ? 12.645 10.266 -12.356 1.00 93.69 198 TYR A N 1
ATOM 1620 C CA . TYR A 1 198 ? 11.452 9.477 -12.609 1.00 93.69 198 TYR A CA 1
ATOM 1621 C C . TYR A 1 198 ? 11.783 7.988 -12.593 1.00 93.69 198 TYR A C 1
ATOM 1623 O O . TYR A 1 198 ? 12.797 7.538 -13.122 1.00 93.69 198 TYR A O 1
ATOM 1631 N N . THR A 1 199 ? 10.898 7.223 -11.977 1.00 96.44 199 THR A N 1
ATOM 1632 C CA . THR A 1 199 ? 11.033 5.780 -11.762 1.00 96.44 199 THR A CA 1
ATOM 1633 C C . THR A 1 199 ? 9.634 5.172 -11.648 1.00 96.44 199 THR A C 1
ATOM 1635 O O . THR A 1 199 ? 8.640 5.844 -11.931 1.00 96.44 199 THR A O 1
ATOM 1638 N N . THR A 1 200 ? 9.526 3.917 -11.230 1.00 97.38 200 THR A N 1
ATOM 1639 C CA . THR A 1 200 ? 8.253 3.307 -10.826 1.00 97.38 200 THR A CA 1
ATOM 1640 C C . THR A 1 200 ? 8.345 2.848 -9.378 1.00 97.38 200 THR A C 1
ATOM 1642 O O . THR A 1 200 ? 9.438 2.597 -8.866 1.00 97.38 200 THR A O 1
ATOM 1645 N N . SER A 1 201 ? 7.203 2.712 -8.707 1.00 97.25 201 SER A N 1
ATOM 1646 C CA . SER A 1 201 ? 7.190 2.221 -7.331 1.00 97.25 201 SER A CA 1
ATOM 1647 C C . SER A 1 201 ? 7.730 0.799 -7.217 1.00 97.25 201 SER A C 1
ATOM 1649 O O . SER A 1 201 ? 8.389 0.479 -6.232 1.00 97.25 201 SER A O 1
ATOM 1651 N N . VAL A 1 202 ? 7.469 -0.046 -8.223 1.00 97.75 202 VAL A N 1
ATOM 1652 C CA . VAL A 1 202 ? 8.013 -1.411 -8.292 1.00 97.75 202 VAL A CA 1
ATOM 1653 C C . VAL A 1 202 ? 9.541 -1.384 -8.289 1.00 97.75 202 VAL A C 1
ATOM 1655 O O . VAL A 1 202 ? 10.160 -2.096 -7.504 1.00 97.75 202 VAL A O 1
ATOM 1658 N N . GLU A 1 203 ? 10.158 -0.555 -9.134 1.00 96.69 203 GLU A N 1
ATOM 1659 C CA . GLU A 1 203 ? 11.620 -0.492 -9.232 1.00 96.69 203 GLU A CA 1
ATOM 1660 C C . GLU A 1 203 ? 12.268 0.050 -7.954 1.00 96.69 203 GLU A C 1
ATOM 1662 O O . GLU A 1 203 ? 13.292 -0.475 -7.517 1.00 96.69 203 GLU A O 1
ATOM 1667 N N . GLU A 1 204 ? 11.661 1.036 -7.293 1.00 95.81 204 GLU A N 1
ATOM 1668 C CA . GLU A 1 204 ? 12.171 1.504 -6.000 1.00 95.81 204 GLU A CA 1
ATOM 1669 C C . GLU A 1 204 ? 11.993 0.469 -4.890 1.00 95.81 204 GLU A C 1
ATOM 1671 O O . GLU A 1 204 ? 12.928 0.235 -4.128 1.00 95.81 204 GLU A O 1
ATOM 1676 N N . MET A 1 205 ? 10.846 -0.215 -4.832 1.00 95.88 205 MET A N 1
ATOM 1677 C CA . MET A 1 205 ? 10.631 -1.290 -3.861 1.00 95.88 205 MET A CA 1
ATOM 1678 C C . MET A 1 205 ? 11.643 -2.427 -4.050 1.00 95.88 205 MET A C 1
ATOM 1680 O O . MET A 1 205 ? 12.229 -2.892 -3.073 1.00 95.88 205 MET A O 1
ATOM 1684 N N . LYS A 1 206 ? 11.926 -2.827 -5.298 1.00 95.12 206 LYS A N 1
ATOM 1685 C CA . LYS A 1 206 ? 12.974 -3.815 -5.607 1.00 95.12 206 LYS A CA 1
ATOM 1686 C C . LYS A 1 206 ? 14.338 -3.375 -5.086 1.00 95.12 206 LYS A C 1
ATOM 1688 O O . LYS A 1 206 ? 15.016 -4.173 -4.442 1.00 95.12 206 LYS A O 1
ATOM 1693 N N . LYS A 1 207 ? 14.738 -2.121 -5.335 1.00 92.88 207 LYS A N 1
ATOM 1694 C CA . LYS A 1 207 ? 16.017 -1.576 -4.849 1.00 92.88 207 LYS A CA 1
ATOM 1695 C C . LYS A 1 207 ? 16.087 -1.604 -3.326 1.00 92.88 207 LYS A C 1
ATOM 1697 O O . LYS A 1 207 ? 17.080 -2.084 -2.790 1.00 92.88 207 LYS A O 1
ATOM 1702 N N . THR A 1 208 ? 15.046 -1.133 -2.637 1.00 91.50 208 THR A N 1
ATOM 1703 C CA . THR A 1 208 ? 15.012 -1.102 -1.169 1.00 91.50 208 THR A CA 1
ATOM 1704 C C . THR A 1 208 ? 15.107 -2.510 -0.588 1.00 91.50 208 THR A C 1
ATOM 1706 O O . THR A 1 208 ? 15.998 -2.764 0.215 1.00 91.50 208 THR A O 1
ATOM 1709 N N . VAL A 1 209 ? 14.278 -3.448 -1.057 1.00 89.69 209 VAL A N 1
ATOM 1710 C CA . VAL A 1 209 ? 14.308 -4.850 -0.605 1.00 89.69 209 VAL A CA 1
ATOM 1711 C C . VAL A 1 209 ? 15.666 -5.501 -0.892 1.00 89.69 209 VAL A C 1
ATOM 1713 O O . VAL A 1 209 ? 16.192 -6.238 -0.060 1.00 89.69 209 VAL A O 1
ATOM 1716 N N . PHE A 1 210 ? 16.271 -5.234 -2.051 1.00 85.88 210 PHE A N 1
ATOM 1717 C CA . PHE A 1 210 ? 17.585 -5.779 -2.392 1.00 85.88 210 PHE A CA 1
ATOM 1718 C C . PHE A 1 210 ? 18.706 -5.215 -1.507 1.00 85.88 210 PHE A C 1
ATOM 1720 O O . PHE A 1 210 ? 19.531 -5.980 -1.017 1.00 85.88 210 PHE A O 1
ATOM 1727 N N . ILE A 1 211 ? 18.715 -3.903 -1.248 1.00 81.69 211 ILE A N 1
ATOM 1728 C CA . ILE A 1 211 ? 19.691 -3.268 -0.347 1.00 81.69 211 ILE A CA 1
ATOM 1729 C C . ILE A 1 211 ? 19.556 -3.831 1.069 1.00 81.69 211 ILE A C 1
ATOM 1731 O O . ILE A 1 211 ? 20.569 -4.164 1.682 1.00 81.69 211 ILE A O 1
ATOM 1735 N N . SER A 1 212 ? 18.325 -4.011 1.558 1.00 72.50 212 SER A N 1
ATOM 1736 C CA . SER A 1 212 ? 18.079 -4.628 2.864 1.00 72.50 212 SER A CA 1
ATOM 1737 C C . SER A 1 212 ? 18.649 -6.047 2.965 1.00 72.50 212 SER A C 1
ATOM 1739 O O . SER A 1 212 ? 19.145 -6.417 4.021 1.00 72.50 212 SER A O 1
ATOM 1741 N N . ASN A 1 213 ? 18.658 -6.822 1.872 1.00 69.62 213 ASN A N 1
ATOM 1742 C CA . ASN A 1 213 ? 19.275 -8.155 1.855 1.00 69.62 213 ASN A CA 1
ATOM 1743 C C . ASN A 1 213 ? 20.814 -8.123 1.937 1.00 69.62 213 ASN A C 1
ATOM 1745 O O . ASN A 1 213 ? 21.418 -9.109 2.351 1.00 69.62 213 ASN A O 1
ATOM 1749 N N . LEU A 1 214 ? 21.466 -7.040 1.501 1.00 65.00 214 LEU A N 1
ATOM 1750 C CA . LEU A 1 214 ? 22.931 -6.934 1.499 1.00 65.00 214 LEU A CA 1
ATOM 1751 C C . LEU A 1 214 ? 23.490 -6.485 2.854 1.00 65.00 214 LEU A C 1
ATOM 1753 O O . LEU A 1 214 ? 24.593 -6.890 3.220 1.00 65.00 214 LEU A O 1
ATOM 1757 N N . SER A 1 215 ? 22.744 -5.675 3.610 1.00 59.09 215 SER A N 1
ATOM 1758 C CA . SER A 1 215 ? 23.168 -5.196 4.934 1.00 59.09 215 SER A CA 1
ATOM 1759 C C . SER A 1 215 ? 23.290 -6.306 5.983 1.00 59.09 215 SER A C 1
ATOM 1761 O O . SER A 1 215 ? 24.057 -6.152 6.932 1.00 59.09 215 SER A O 1
ATOM 1763 N N . ASP A 1 216 ? 22.612 -7.438 5.789 1.00 54.72 216 ASP A N 1
ATOM 1764 C CA . ASP A 1 216 ? 22.660 -8.577 6.713 1.00 54.72 216 ASP A CA 1
ATOM 1765 C C . ASP A 1 216 ? 23.949 -9.417 6.570 1.00 54.72 216 ASP A C 1
ATOM 1767 O O . ASP A 1 216 ? 24.283 -10.199 7.457 1.00 54.72 216 ASP A O 1
ATOM 1771 N N . HIS A 1 217 ? 24.725 -9.231 5.492 1.00 51.38 217 HIS A N 1
ATOM 1772 C CA . HIS A 1 217 ? 25.966 -9.978 5.233 1.00 51.38 217 HIS A CA 1
ATOM 1773 C C . HIS A 1 217 ? 27.247 -9.302 5.750 1.00 51.38 217 HIS A C 1
ATOM 1775 O O . HIS A 1 217 ? 28.329 -9.867 5.614 1.00 51.38 217 HIS A O 1
ATOM 1781 N N . HIS A 1 218 ? 27.152 -8.117 6.360 1.00 40.06 218 HIS A N 1
ATOM 1782 C CA . HIS A 1 218 ? 28.312 -7.401 6.911 1.00 40.06 218 HIS A CA 1
ATOM 1783 C C . HIS A 1 218 ? 28.504 -7.568 8.430 1.00 40.06 218 HIS A C 1
ATOM 1785 O O . HIS A 1 218 ? 29.394 -6.940 8.999 1.00 40.06 218 HIS A O 1
ATOM 1791 N N . TYR A 1 219 ? 27.721 -8.441 9.074 1.00 38.56 219 TYR A N 1
ATOM 1792 C CA . TYR A 1 219 ? 27.786 -8.714 10.519 1.00 38.56 219 TYR A CA 1
ATOM 1793 C C . TYR A 1 219 ? 28.076 -10.183 10.883 1.00 38.56 219 TYR A C 1
ATOM 1795 O O . TYR A 1 219 ? 27.792 -10.601 12.005 1.00 38.56 219 TYR A O 1
ATOM 1803 N N . THR A 1 220 ? 28.660 -10.964 9.970 1.00 35.44 220 THR A N 1
ATOM 1804 C CA . THR A 1 220 ? 29.165 -12.325 10.252 1.00 35.44 220 THR A CA 1
ATOM 1805 C C . THR A 1 220 ? 30.674 -12.397 10.170 1.00 35.44 220 THR A C 1
ATOM 1807 O O . THR A 1 220 ? 31.203 -11.935 9.134 1.00 35.44 220 THR A O 1
#

Radius of gyration: 17.87 Å; chains: 1; bounding box: 49×41×54 Å

pLDDT: mean 82.39, std 20.81, range [31.58, 98.44]

Secondary structure (DSSP, 8-state):
------S--HHHHHHHHHHHHHHHHHTTS---------EEEEEE-HHHHHHHGGGB--S------TT--EEEEEEEETTEEEEEEEETTT--EEEE-S--TTTGGGHHHHHHHHHHHHHHHTT----HHHHHHHH-EEEEE-----HHHHHHHHHHHHHHHHHGGG-SSTTTS-HHHHHHHHHHSEEE-SSS-SGGGEEEHHHHHHHHHHHHHHHGGG--

Foldseek 3Di:
DDDDDDDDDVPVVVVLLVVLVVVVVVPPDDDDDDPPFAEAEEEEEPVVCVLLVVQADPDDDDHRALLDHKYWYWDDFPNAIKIWIARPQLRATFIQTRDDPVCSVVVQSSRLSRVQVLCVVLVNDDDSVLSCSNHTHYGYHYHPPPVVSVVSVVVLVVQVVVVSVVDPGPVPDPVSVSSSVQQQPWDANDPDPDPVRIDGSSVSVSVSSVVVVVVVVVPD

Organism: NCBI:txid1566026

InterPro domains:
  IPR053864 Domain of unknown function DUF6933 [PF22016] (41-203)